Protein AF-A0A0G1MVN3-F1 (afdb_monomer_lite)

Structure (mmCIF, N/CA/C/O backbone):
data_AF-A0A0G1MVN3-F1
#
_entry.id   AF-A0A0G1MVN3-F1
#
loop_
_atom_site.group_PDB
_atom_site.id
_atom_site.type_symbol
_atom_site.label_atom_id
_atom_site.label_alt_id
_atom_site.label_comp_id
_atom_site.label_asym_id
_atom_site.label_entity_id
_atom_site.label_seq_id
_atom_site.pdbx_PDB_ins_code
_atom_site.Cartn_x
_atom_site.Cartn_y
_atom_site.Cartn_z
_atom_site.occupancy
_atom_site.B_iso_or_equiv
_atom_site.auth_seq_id
_atom_site.auth_comp_id
_atom_site.auth_asym_id
_atom_site.auth_atom_id
_atom_site.pdbx_PDB_model_num
ATOM 1 N N . MET A 1 1 ? 4.225 -13.649 -18.134 1.00 69.12 1 MET A N 1
ATOM 2 C CA . MET A 1 1 ? 5.380 -13.216 -17.308 1.00 69.12 1 MET A CA 1
ATOM 3 C C . MET A 1 1 ? 5.125 -11.776 -16.870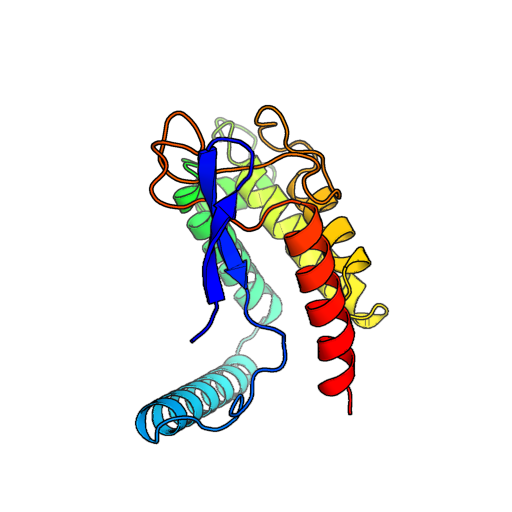 1.00 69.12 1 MET A C 1
ATOM 5 O O . MET A 1 1 ? 4.782 -10.978 -17.728 1.00 69.12 1 MET A O 1
ATOM 9 N N . ILE A 1 2 ? 5.224 -11.458 -15.573 1.00 84.50 2 ILE A N 1
ATOM 10 C CA . ILE A 1 2 ? 4.849 -10.140 -14.999 1.00 84.50 2 ILE A CA 1
ATOM 11 C C . ILE A 1 2 ? 5.914 -9.038 -15.181 1.00 84.50 2 ILE A C 1
ATOM 13 O O . ILE A 1 2 ? 5.661 -7.867 -14.923 1.00 84.50 2 ILE A O 1
ATOM 17 N N . GLY A 1 3 ? 7.109 -9.404 -15.645 1.00 91.25 3 GLY A N 1
ATOM 18 C CA . GLY A 1 3 ? 8.223 -8.493 -15.905 1.00 91.25 3 GLY A CA 1
ATOM 19 C C . GLY A 1 3 ? 9.540 -9.252 -16.061 1.00 91.25 3 GLY A C 1
ATOM 20 O O . GLY A 1 3 ? 9.545 -10.484 -16.089 1.00 91.25 3 GLY A O 1
ATOM 21 N N . LYS A 1 4 ? 10.661 -8.535 -16.176 1.00 94.81 4 LYS A N 1
ATOM 22 C CA . LYS A 1 4 ? 12.000 -9.118 -16.374 1.00 94.81 4 LYS A CA 1
ATOM 23 C C . LYS A 1 4 ? 13.094 -8.311 -15.675 1.00 94.81 4 LYS A C 1
ATOM 25 O O . LYS A 1 4 ? 12.995 -7.094 -15.568 1.00 94.81 4 LYS A O 1
ATOM 30 N N . LYS A 1 5 ? 14.174 -8.976 -15.251 1.00 95.62 5 LYS A N 1
ATOM 31 C CA . LYS A 1 5 ? 15.385 -8.300 -14.752 1.00 95.62 5 LYS A CA 1
ATOM 32 C C . LYS A 1 5 ? 16.201 -7.757 -15.935 1.00 95.62 5 LYS A C 1
ATOM 34 O O . LYS A 1 5 ? 16.543 -8.517 -16.838 1.00 95.62 5 LYS A O 1
ATOM 39 N N . VAL A 1 6 ? 16.520 -6.464 -15.926 1.00 96.56 6 VAL A N 1
ATOM 40 C CA . VAL A 1 6 ? 17.267 -5.756 -16.981 1.00 96.56 6 VAL A CA 1
ATOM 41 C C . VAL A 1 6 ? 18.519 -5.118 -16.386 1.00 96.56 6 VAL A C 1
ATOM 43 O O . VAL A 1 6 ? 18.450 -4.473 -15.338 1.00 96.56 6 VAL A O 1
ATOM 46 N N . GLN A 1 7 ? 19.656 -5.295 -17.060 1.00 96.94 7 GLN A N 1
ATOM 47 C CA . GLN A 1 7 ? 20.926 -4.671 -16.691 1.00 96.94 7 GLN A CA 1
ATOM 48 C C . GLN A 1 7 ? 20.825 -3.146 -16.806 1.00 96.94 7 GLN A C 1
ATOM 50 O O . GLN A 1 7 ? 20.410 -2.633 -17.842 1.00 96.94 7 GLN A O 1
ATOM 55 N N . GLN A 1 8 ? 21.205 -2.438 -15.747 1.00 95.25 8 GLN A N 1
ATOM 56 C CA . GLN A 1 8 ? 21.210 -0.981 -15.682 1.00 95.25 8 GLN A CA 1
ATOM 57 C C . GLN A 1 8 ? 22.619 -0.421 -15.957 1.00 95.25 8 GLN A C 1
ATOM 59 O O . GLN A 1 8 ? 23.608 -1.120 -15.698 1.00 95.25 8 GLN A O 1
ATOM 64 N N . PRO A 1 9 ? 22.741 0.832 -16.448 1.00 90.94 9 PRO A N 1
ATOM 65 C CA . PRO A 1 9 ? 24.035 1.451 -16.782 1.00 90.94 9 PRO A CA 1
ATOM 66 C C . PRO A 1 9 ? 25.026 1.533 -15.613 1.00 90.94 9 PRO A C 1
ATOM 68 O O . PRO A 1 9 ? 26.234 1.517 -15.805 1.00 90.94 9 PRO A O 1
ATOM 71 N N . ASN A 1 10 ? 24.509 1.593 -14.391 1.00 86.88 10 ASN A N 1
ATOM 72 C CA . ASN A 1 10 ? 25.250 1.667 -13.131 1.00 86.88 10 ASN A CA 1
ATOM 73 C C . ASN A 1 10 ? 25.621 0.286 -12.548 1.00 86.88 10 ASN A C 1
ATOM 75 O O . ASN A 1 10 ? 26.041 0.197 -11.398 1.00 86.88 10 ASN A O 1
ATOM 79 N N . GLY A 1 11 ? 25.481 -0.792 -13.326 1.00 91.12 11 GLY A N 1
ATOM 80 C CA . GLY A 1 11 ? 26.072 -2.098 -13.018 1.00 91.12 11 GLY A CA 1
ATOM 81 C C . GLY A 1 11 ? 25.164 -3.104 -12.304 1.00 91.12 11 GLY A C 1
ATOM 82 O O . GLY A 1 11 ? 25.496 -4.288 -12.294 1.00 91.12 11 GLY A O 1
ATOM 83 N N . PHE A 1 12 ? 23.989 -2.714 -11.805 1.00 94.62 12 PHE A N 1
ATOM 84 C CA . PHE A 1 12 ? 23.033 -3.652 -11.196 1.00 94.62 12 PHE A CA 1
ATOM 85 C C . PHE A 1 12 ? 21.904 -4.076 -12.147 1.00 94.62 12 PHE A C 1
ATOM 87 O O . PHE A 1 12 ? 21.690 -3.477 -13.199 1.00 94.62 12 PHE A O 1
ATOM 94 N N . LYS A 1 13 ? 21.144 -5.115 -11.777 1.00 96.44 13 LYS A N 1
ATOM 95 C CA . LYS A 1 13 ? 19.941 -5.545 -12.509 1.00 96.44 13 LYS A CA 1
ATOM 96 C C . LYS A 1 13 ? 18.688 -5.084 -11.777 1.00 96.44 13 LYS A C 1
ATOM 98 O O . LYS A 1 13 ? 18.475 -5.484 -10.641 1.00 96.44 13 LYS A O 1
ATOM 103 N N . ALA A 1 14 ? 17.840 -4.316 -12.452 1.00 97.38 14 ALA A N 1
ATOM 104 C CA . ALA A 1 14 ? 16.546 -3.877 -11.932 1.00 97.38 14 ALA A CA 1
ATOM 105 C C . ALA A 1 14 ? 15.396 -4.652 -12.577 1.00 97.38 14 ALA A C 1
ATOM 107 O O . ALA A 1 14 ? 15.484 -5.059 -13.737 1.00 97.38 14 ALA A O 1
ATOM 108 N N . PHE A 1 15 ? 14.312 -4.862 -11.839 1.00 96.88 15 PHE A N 1
ATOM 109 C CA . PHE A 1 15 ? 13.108 -5.490 -12.364 1.00 96.88 15 PHE A CA 1
ATOM 110 C C . PHE A 1 15 ? 12.263 -4.474 -13.134 1.00 96.88 15 PHE A C 1
ATOM 112 O O . PHE A 1 15 ? 11.861 -3.460 -12.582 1.00 96.88 15 PHE A O 1
ATOM 119 N N . ILE A 1 16 ? 11.968 -4.752 -14.401 1.00 95.88 16 ILE A N 1
ATOM 120 C CA . ILE A 1 16 ? 11.094 -3.939 -15.249 1.00 95.88 16 ILE A CA 1
ATOM 121 C C . ILE A 1 16 ? 9.778 -4.685 -15.439 1.00 95.88 16 ILE A C 1
ATOM 123 O O . ILE A 1 16 ? 9.780 -5.836 -15.886 1.00 95.88 16 ILE A O 1
ATOM 127 N N . LEU A 1 17 ? 8.671 -4.027 -15.100 1.00 93.00 17 LEU A N 1
ATOM 128 C CA . LEU A 1 17 ? 7.320 -4.559 -15.270 1.00 93.00 17 LEU A CA 1
ATOM 129 C C . LEU A 1 17 ? 7.011 -4.779 -16.757 1.00 93.00 17 LEU A C 1
ATOM 131 O O . LEU A 1 17 ? 7.485 -4.042 -17.623 1.00 93.00 17 LEU A O 1
ATOM 135 N N . ALA A 1 18 ? 6.239 -5.822 -17.057 1.00 90.44 18 ALA A N 1
ATOM 136 C CA . ALA A 1 18 ? 5.637 -5.958 -18.378 1.00 90.44 18 ALA A CA 1
ATOM 137 C C . ALA A 1 18 ? 4.540 -4.887 -18.557 1.00 90.44 18 ALA A C 1
ATOM 139 O O . ALA A 1 18 ? 3.927 -4.514 -17.556 1.00 90.44 18 ALA A O 1
ATOM 140 N N . PRO A 1 19 ? 4.261 -4.432 -19.794 1.00 85.44 19 PRO A N 1
ATOM 141 C CA . PRO A 1 19 ? 3.188 -3.472 -20.041 1.00 85.44 19 PRO A CA 1
ATOM 142 C C . PRO A 1 19 ? 1.836 -3.961 -19.509 1.00 85.44 19 PRO A C 1
ATOM 144 O O . PRO A 1 19 ? 1.506 -5.145 -19.658 1.00 85.44 19 PRO A O 1
ATOM 147 N N . PHE A 1 20 ? 1.054 -3.052 -18.927 1.00 84.12 20 PHE A N 1
ATOM 148 C CA . PHE A 1 20 ? -0.296 -3.312 -18.432 1.00 84.12 20 PHE A CA 1
ATOM 149 C C . PHE A 1 20 ? -1.371 -2.630 -19.308 1.00 84.12 20 PHE A C 1
ATOM 151 O O . PHE A 1 20 ? -1.209 -1.461 -19.663 1.00 84.12 20 PHE A O 1
ATOM 158 N N . PRO A 1 21 ? -2.494 -3.305 -19.633 1.00 81.88 21 PRO A N 1
ATOM 159 C CA . PRO A 1 21 ? -2.815 -4.696 -19.312 1.00 81.88 21 PRO A CA 1
ATOM 160 C C . PRO A 1 21 ? -2.008 -5.679 -20.169 1.00 81.88 21 PRO A C 1
ATOM 162 O O . PRO A 1 21 ? -1.757 -5.454 -21.355 1.00 81.88 21 PRO A O 1
ATOM 165 N N . ASN A 1 22 ? -1.599 -6.796 -19.571 1.00 79.75 22 ASN A N 1
ATOM 166 C CA . ASN A 1 22 ? -0.898 -7.841 -20.306 1.00 79.75 22 ASN A CA 1
ATOM 167 C C . ASN A 1 22 ? -1.872 -8.625 -21.208 1.00 79.75 22 ASN A C 1
ATOM 169 O O . ASN A 1 22 ? -3.075 -8.716 -20.955 1.00 79.75 22 ASN A O 1
ATOM 173 N N . LYS A 1 23 ? -1.351 -9.222 -22.287 1.00 79.12 23 LYS A N 1
ATOM 174 C CA . LYS A 1 23 ? -2.136 -10.174 -23.085 1.00 79.12 23 LYS A CA 1
ATOM 175 C C . LYS A 1 23 ? -2.497 -11.376 -22.206 1.00 79.12 23 LYS A C 1
ATOM 177 O O . LYS A 1 23 ? -1.608 -11.930 -21.561 1.00 79.12 23 LYS A O 1
ATOM 182 N N . GLY A 1 24 ? -3.773 -11.753 -22.209 1.00 79.56 24 GLY A N 1
ATOM 183 C CA . GLY A 1 24 ? -4.302 -12.839 -21.382 1.00 79.56 24 GLY A CA 1
ATOM 184 C C . GLY A 1 24 ? -4.537 -12.464 -19.919 1.00 79.56 24 GLY A C 1
ATOM 185 O O . GLY A 1 24 ? -4.551 -13.346 -19.067 1.00 79.56 24 GLY A O 1
ATOM 186 N N . LEU A 1 25 ? -4.723 -11.172 -19.608 1.00 77.88 25 LEU A N 1
ATOM 187 C CA . LEU A 1 25 ? -5.037 -10.709 -18.248 1.00 77.88 25 LEU A CA 1
ATOM 188 C C . LEU A 1 25 ? -6.205 -11.478 -17.612 1.00 77.88 25 LEU A C 1
ATOM 190 O O . LEU A 1 25 ? -6.171 -11.737 -16.415 1.00 77.88 25 LEU A O 1
ATOM 194 N N . PHE A 1 26 ? -7.195 -11.862 -18.421 1.00 80.25 26 PHE A N 1
ATOM 195 C CA . PHE A 1 26 ? -8.407 -12.563 -17.991 1.00 80.25 26 PHE A CA 1
ATOM 196 C C . PHE A 1 26 ? -8.351 -14.085 -18.202 1.00 80.25 26 PHE A C 1
ATOM 198 O O . PHE A 1 26 ? -9.315 -14.786 -17.896 1.00 80.25 26 PHE A O 1
ATOM 205 N N . ASP A 1 27 ? -7.226 -14.615 -18.693 1.00 87.94 27 ASP A N 1
ATOM 206 C CA . ASP A 1 27 ? -7.044 -16.048 -18.939 1.00 87.94 27 ASP A CA 1
ATOM 207 C C . ASP A 1 27 ? -6.643 -16.744 -17.631 1.00 87.94 27 ASP A C 1
ATOM 209 O O . ASP A 1 27 ? -5.487 -17.115 -17.402 1.00 87.94 27 ASP A O 1
ATOM 213 N N . HIS A 1 28 ? -7.607 -16.875 -16.720 1.00 89.00 28 HIS A N 1
ATOM 214 C CA . HIS A 1 28 ? -7.379 -17.470 -15.409 1.00 89.00 28 HIS A CA 1
ATOM 215 C C . HIS A 1 28 ? -7.561 -18.996 -15.426 1.00 89.00 28 HIS A C 1
ATOM 217 O O . HIS A 1 28 ? -8.559 -19.499 -15.949 1.00 89.00 28 HIS A O 1
ATOM 223 N N . PRO A 1 29 ? -6.643 -19.759 -14.804 1.00 93.38 29 PRO A N 1
ATOM 224 C CA . PRO A 1 29 ? -6.818 -21.190 -14.599 1.00 93.38 29 PRO A CA 1
ATOM 225 C C . PRO A 1 29 ? -8.118 -21.526 -13.837 1.00 93.38 29 PRO A C 1
ATOM 227 O O . PRO A 1 29 ? -8.519 -20.768 -12.946 1.00 93.38 29 PRO A O 1
ATOM 230 N N . PRO A 1 30 ? -8.763 -22.679 -14.106 1.00 95.12 30 PRO A N 1
ATOM 231 C CA . PRO A 1 30 ? -10.017 -23.056 -13.447 1.00 95.12 30 PRO A CA 1
ATOM 232 C C . PRO A 1 30 ? -9.956 -23.096 -11.911 1.00 95.12 30 PRO A C 1
ATOM 234 O O . PRO A 1 30 ? -10.956 -22.831 -11.244 1.00 95.12 30 PRO A O 1
ATOM 237 N N . ASP A 1 31 ? -8.801 -23.411 -11.320 1.00 96.31 31 ASP A N 1
ATOM 238 C CA . ASP A 1 31 ? -8.618 -23.419 -9.866 1.00 96.31 31 ASP A CA 1
ATOM 239 C C . ASP A 1 31 ? -8.607 -22.006 -9.261 1.00 96.31 31 ASP A C 1
ATOM 241 O O . ASP A 1 31 ? -9.099 -21.823 -8.145 1.00 96.31 31 ASP A O 1
ATOM 245 N N . ILE A 1 32 ? -8.116 -21.005 -10.000 1.00 95.31 32 ILE A N 1
ATOM 246 C CA . ILE A 1 32 ? -8.202 -19.592 -9.612 1.00 95.31 32 ILE A CA 1
ATOM 247 C C . ILE A 1 32 ? -9.655 -19.126 -9.657 1.00 95.31 32 ILE A C 1
ATOM 249 O O . ILE A 1 32 ? -10.135 -18.571 -8.673 1.00 95.31 32 ILE A O 1
ATOM 253 N N . ILE A 1 33 ? -10.387 -19.444 -10.730 1.00 95.44 33 ILE A N 1
ATOM 254 C CA . ILE A 1 33 ? -11.819 -19.115 -10.856 1.00 95.44 33 ILE A CA 1
ATOM 255 C C . ILE A 1 33 ? -12.627 -19.755 -9.716 1.00 95.44 33 ILE A C 1
ATOM 257 O O . ILE A 1 33 ? -13.512 -19.132 -9.127 1.00 95.44 33 ILE A O 1
ATOM 261 N N . LYS A 1 34 ? -12.297 -20.997 -9.344 1.00 97.25 34 LYS A N 1
ATOM 262 C CA . LYS A 1 34 ? -12.935 -21.685 -8.215 1.00 97.25 34 LYS A CA 1
ATOM 263 C C . LYS A 1 34 ? -12.662 -20.986 -6.878 1.00 97.25 34 LYS A C 1
ATOM 265 O O . LYS A 1 34 ? -13.579 -20.874 -6.063 1.00 97.25 34 LYS A O 1
ATOM 270 N N . LYS A 1 35 ? -11.427 -20.526 -6.642 1.00 97.44 35 LYS A N 1
ATOM 271 C CA . LYS A 1 35 ? -11.064 -19.760 -5.436 1.00 97.44 35 LYS A CA 1
ATOM 272 C C . LYS A 1 35 ? -11.769 -18.408 -5.394 1.00 97.44 35 LYS A C 1
ATOM 274 O O . LYS A 1 35 ? -12.276 -18.051 -4.336 1.00 97.44 35 LYS A O 1
ATOM 279 N N . ASP A 1 36 ? -11.848 -17.714 -6.526 1.00 96.06 36 ASP A N 1
ATOM 280 C CA . ASP A 1 36 ? -12.581 -16.453 -6.656 1.00 96.06 36 ASP A CA 1
ATOM 281 C C . ASP A 1 36 ? -14.063 -16.645 -6.309 1.00 96.06 36 ASP A C 1
ATOM 283 O O . ASP A 1 36 ? -14.560 -16.051 -5.358 1.00 96.06 36 ASP A O 1
ATOM 287 N N . THR A 1 37 ? -14.721 -17.627 -6.933 1.00 97.19 37 THR A N 1
ATOM 288 C CA . THR A 1 37 ? -16.122 -17.977 -6.633 1.00 97.19 37 THR A CA 1
ATOM 289 C C . THR A 1 37 ? -16.331 -18.292 -5.145 1.00 97.19 37 THR A C 1
ATOM 291 O O . THR A 1 37 ? -17.328 -17.893 -4.534 1.00 97.19 37 THR A O 1
ATOM 294 N N . GLN A 1 38 ? -15.392 -19.019 -4.528 1.00 98.00 38 GLN A N 1
ATOM 295 C CA . GLN A 1 38 ? -15.442 -19.312 -3.099 1.00 98.00 38 GLN A CA 1
ATOM 296 C C . GLN A 1 38 ? -15.296 -18.041 -2.251 1.00 98.00 38 GLN A C 1
ATOM 298 O O . GLN A 1 38 ? -16.039 -17.894 -1.277 1.00 98.00 38 GLN A O 1
ATOM 303 N N . ALA A 1 39 ? -14.376 -17.144 -2.608 1.00 97.88 39 ALA A N 1
ATOM 304 C CA . ALA A 1 39 ? -14.169 -15.872 -1.929 1.00 97.88 39 ALA A CA 1
ATOM 305 C C . ALA A 1 39 ? -15.407 -14.971 -2.043 1.00 97.88 39 ALA A C 1
ATOM 307 O O . ALA A 1 39 ? -15.905 -14.517 -1.014 1.00 97.88 39 ALA A O 1
ATOM 308 N N . SER A 1 40 ? -15.985 -14.808 -3.239 1.00 97.44 40 SER A N 1
ATOM 309 C CA . SER A 1 40 ? -17.208 -14.020 -3.450 1.00 97.44 40 SER A CA 1
ATOM 310 C C . SER A 1 40 ? -18.383 -14.566 -2.638 1.00 97.44 40 SER A C 1
ATOM 312 O O . SER A 1 40 ? -19.114 -13.804 -2.008 1.00 97.44 40 SER A O 1
ATOM 314 N N . ARG A 1 41 ? -18.544 -15.897 -2.575 1.00 98.06 41 ARG A N 1
ATOM 315 C CA . ARG A 1 41 ? -19.588 -16.530 -1.751 1.00 98.06 41 ARG A CA 1
ATOM 316 C C . ARG A 1 41 ? -19.392 -16.253 -0.260 1.00 98.06 41 ARG A C 1
ATOM 318 O O . ARG A 1 41 ? -20.368 -16.020 0.450 1.00 98.06 41 ARG A O 1
ATOM 325 N N . LEU A 1 42 ? -18.155 -16.322 0.234 1.00 97.69 42 LEU A N 1
ATOM 326 C CA . LEU A 1 42 ? -17.849 -16.031 1.637 1.00 97.69 42 LEU A CA 1
ATOM 327 C C . LEU A 1 42 ? -18.050 -14.548 1.960 1.00 97.69 42 LEU A C 1
ATOM 329 O O . LEU A 1 42 ? -18.572 -14.245 3.030 1.00 97.69 42 LEU A O 1
ATOM 333 N N . LEU A 1 43 ? -17.718 -13.655 1.027 1.00 95.38 43 LEU A N 1
ATOM 334 C CA . LEU A 1 43 ? -17.971 -12.224 1.160 1.00 95.38 43 LEU A CA 1
ATOM 335 C C . LEU A 1 43 ? -19.474 -11.924 1.208 1.00 95.38 43 LEU A C 1
ATOM 337 O O . LEU A 1 43 ? -19.918 -11.229 2.112 1.00 95.38 43 LEU A O 1
ATOM 341 N N . GLY A 1 44 ? -20.275 -12.524 0.322 1.00 96.06 44 GLY A N 1
ATOM 342 C CA . GLY A 1 44 ? -21.736 -12.388 0.364 1.00 96.06 44 GLY A CA 1
ATOM 343 C C . GLY A 1 44 ? -22.358 -12.970 1.641 1.00 96.06 44 GLY A C 1
ATOM 344 O O . GLY A 1 44 ? -23.305 -12.412 2.188 1.00 96.06 44 GLY A O 1
ATOM 345 N N . LYS A 1 45 ? -21.799 -14.067 2.174 1.00 95.50 45 LYS A N 1
ATOM 346 C CA . LYS A 1 45 ? -22.213 -14.606 3.479 1.00 95.50 45 LYS A CA 1
ATOM 347 C C . LYS A 1 45 ? -21.880 -13.641 4.621 1.00 95.50 45 LYS A C 1
ATOM 349 O O . LYS A 1 45 ? -22.693 -13.503 5.531 1.00 95.50 45 LYS A O 1
ATOM 354 N N . LEU A 1 46 ? -20.700 -13.020 4.595 1.00 91.50 46 LEU A N 1
ATOM 355 C CA . LEU A 1 46 ? -20.309 -12.013 5.580 1.00 91.50 46 LEU A CA 1
ATOM 356 C C . LEU A 1 46 ? -21.264 -10.818 5.529 1.00 91.50 46 LEU A C 1
ATOM 358 O O . LEU A 1 46 ? -21.837 -10.484 6.560 1.00 91.50 46 LEU A O 1
ATOM 362 N N . ASP A 1 47 ? -21.495 -10.257 4.339 1.00 90.44 47 ASP A N 1
ATOM 363 C CA . ASP A 1 47 ? -22.437 -9.155 4.120 1.00 90.44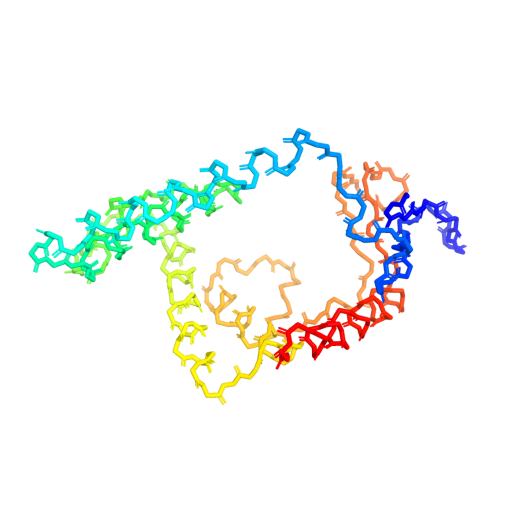 47 ASP A CA 1
ATOM 364 C C . ASP A 1 47 ? -23.825 -9.483 4.698 1.00 90.44 47 ASP A C 1
ATOM 366 O O . ASP A 1 47 ? -24.323 -8.774 5.571 1.00 90.44 47 ASP A O 1
ATOM 370 N N . GLY A 1 48 ? -24.385 -10.648 4.354 1.00 92.31 48 GLY A N 1
ATOM 371 C CA . GLY A 1 48 ? -25.681 -11.084 4.881 1.00 92.31 48 GLY A CA 1
ATOM 372 C C . GLY A 1 48 ? -25.724 -11.259 6.406 1.00 92.31 48 GLY A C 1
ATOM 373 O O . GLY A 1 48 ? -26.700 -10.865 7.036 1.00 92.31 48 GLY A O 1
ATOM 374 N N . ILE A 1 49 ? -24.678 -11.818 7.030 1.00 90.19 49 ILE A N 1
ATOM 375 C CA . ILE A 1 49 ? -24.629 -11.981 8.498 1.00 90.19 49 ILE A CA 1
ATOM 376 C C . ILE A 1 49 ? -24.478 -10.628 9.197 1.00 90.19 49 ILE A C 1
ATOM 378 O O . ILE A 1 49 ? -25.064 -10.427 10.261 1.00 90.19 49 ILE A O 1
ATOM 382 N N . THR A 1 50 ? -23.723 -9.692 8.615 1.00 89.00 50 THR A N 1
ATOM 383 C CA . THR A 1 50 ? -23.506 -8.374 9.229 1.00 89.00 50 THR A CA 1
ATOM 384 C C . THR A 1 50 ? -24.798 -7.567 9.356 1.00 89.00 50 THR A C 1
ATOM 386 O O . THR A 1 50 ? -24.917 -6.789 10.294 1.00 89.00 50 THR A O 1
ATOM 389 N N . GLN A 1 51 ? -25.821 -7.837 8.535 1.00 88.50 51 GLN A N 1
ATOM 390 C CA . GLN A 1 51 ? -27.154 -7.226 8.668 1.00 88.50 51 GLN A CA 1
ATOM 391 C C . GLN A 1 51 ? -27.862 -7.556 9.995 1.00 88.50 51 GLN A C 1
ATOM 393 O O . GLN A 1 51 ? -28.798 -6.860 10.377 1.00 88.50 51 GLN A O 1
ATOM 398 N N . LEU A 1 52 ? -27.432 -8.609 10.701 1.00 90.56 52 LEU A N 1
ATOM 399 C CA . LEU A 1 52 ? -27.979 -9.007 12.004 1.00 90.56 52 LEU A CA 1
ATOM 400 C C . LEU A 1 52 ? -27.240 -8.363 13.186 1.00 90.56 52 LEU A C 1
ATOM 402 O O . LEU A 1 52 ? -27.634 -8.569 14.336 1.00 90.56 52 LEU A O 1
ATOM 406 N N . LEU A 1 53 ? -26.144 -7.639 12.937 1.00 90.38 53 LEU A N 1
ATOM 407 C CA . LEU A 1 53 ? -25.362 -7.020 14.000 1.00 90.38 53 LEU A CA 1
ATOM 408 C C . LEU A 1 53 ? -26.069 -5.766 14.535 1.00 90.38 53 LEU A C 1
ATOM 410 O O . LEU A 1 53 ? -26.549 -4.957 13.741 1.00 90.38 53 LEU A O 1
ATOM 414 N N . PRO A 1 54 ? -26.072 -5.546 15.863 1.00 90.00 54 PRO A N 1
ATOM 415 C CA . PRO A 1 54 ? -26.631 -4.329 16.454 1.00 90.00 54 PRO A CA 1
ATOM 416 C C . PRO A 1 54 ? -25.917 -3.052 15.997 1.00 90.00 54 PRO A C 1
ATOM 418 O O . PRO A 1 54 ? -26.557 -2.022 15.811 1.00 90.00 54 PRO A O 1
ATOM 421 N N . ASP A 1 55 ? -24.594 -3.129 15.816 1.00 91.06 55 ASP A N 1
ATOM 422 C CA . ASP A 1 55 ? -23.764 -2.032 15.323 1.00 91.06 55 ASP A CA 1
ATOM 423 C C . ASP A 1 55 ? -22.676 -2.566 14.378 1.00 91.06 55 ASP A C 1
ATOM 425 O O . ASP A 1 55 ? -21.626 -3.067 14.792 1.00 91.06 55 ASP A O 1
ATOM 429 N N . VAL A 1 56 ? -22.948 -2.467 13.077 1.00 88.69 56 VAL A N 1
ATOM 430 C CA . VAL A 1 56 ? -22.012 -2.859 12.014 1.00 88.69 56 VAL A CA 1
ATOM 431 C C . VAL A 1 56 ? -20.782 -1.951 11.985 1.00 88.69 56 VAL A C 1
ATOM 433 O O . VAL A 1 56 ? -19.684 -2.424 11.698 1.00 88.69 56 VAL A O 1
ATOM 436 N N . ASN A 1 57 ? -20.934 -0.663 12.301 1.00 87.62 57 ASN A N 1
ATOM 437 C CA . ASN A 1 57 ? -19.828 0.290 12.228 1.00 87.62 57 ASN A CA 1
ATOM 438 C C . ASN A 1 57 ? -18.790 -0.003 13.310 1.00 87.62 57 ASN A C 1
ATOM 440 O O . ASN A 1 57 ? -17.597 -0.027 13.010 1.00 87.62 57 ASN A O 1
ATOM 444 N N . PHE A 1 58 ? -19.240 -0.289 14.535 1.00 89.00 58 PHE A N 1
ATOM 445 C CA . PHE A 1 58 ? -18.354 -0.714 15.618 1.00 89.00 58 PHE A CA 1
ATOM 446 C C . PHE A 1 58 ? -17.662 -2.044 15.299 1.00 89.00 58 PHE A C 1
ATOM 448 O O . PHE A 1 58 ? -16.467 -2.208 15.532 1.00 89.00 58 PHE A O 1
ATOM 455 N N . PHE A 1 59 ? -18.383 -3.002 14.710 1.00 88.94 59 PHE A N 1
ATOM 456 C CA . PHE A 1 59 ? -17.766 -4.257 14.285 1.00 88.94 59 PHE A CA 1
ATOM 457 C C . PHE A 1 59 ? -16.652 -4.012 13.256 1.00 88.94 59 PHE A C 1
ATOM 459 O O . PHE A 1 59 ? -15.538 -4.498 13.433 1.00 88.94 59 PHE A O 1
ATOM 466 N N . ILE A 1 60 ? -16.914 -3.215 12.216 1.00 88.94 60 ILE A N 1
ATOM 467 C CA . ILE A 1 60 ? -15.924 -2.900 11.177 1.00 88.94 60 ILE A CA 1
ATOM 468 C C . ILE A 1 60 ? -14.725 -2.140 11.757 1.00 88.94 60 ILE A C 1
ATOM 470 O O . ILE A 1 60 ? -13.588 -2.477 11.422 1.00 88.94 60 ILE A O 1
ATOM 474 N N . SER A 1 61 ? -14.938 -1.158 12.640 1.00 90.56 61 SER A N 1
ATOM 475 C CA . SER A 1 61 ? -13.839 -0.375 13.223 1.00 90.56 61 SER A CA 1
ATOM 476 C C . SER A 1 61 ? -12.866 -1.247 14.022 1.00 90.56 61 SER A C 1
ATOM 478 O O . SER A 1 61 ? -11.653 -1.051 13.938 1.00 90.56 61 SER A O 1
ATOM 480 N N . MET A 1 62 ? -13.364 -2.278 14.710 1.00 92.75 62 MET A N 1
ATOM 481 C CA . MET A 1 62 ? -12.520 -3.246 15.416 1.00 92.75 62 MET A CA 1
ATOM 482 C C . MET A 1 62 ? -11.662 -4.084 14.460 1.00 92.75 62 MET A C 1
ATOM 484 O O . MET A 1 62 ? -10.496 -4.349 14.753 1.00 92.75 62 MET A O 1
ATOM 488 N N . TYR A 1 63 ? -12.186 -4.469 13.293 1.00 92.31 63 TYR A N 1
ATOM 489 C CA . TYR A 1 63 ? -11.381 -5.155 12.274 1.00 92.31 63 TYR A CA 1
ATOM 490 C C . TYR A 1 63 ? -10.353 -4.232 11.630 1.00 92.31 63 TYR A C 1
ATOM 492 O O . TYR A 1 63 ? -9.226 -4.664 11.411 1.00 92.31 63 TYR A O 1
ATOM 500 N N . VAL A 1 64 ? -10.707 -2.969 11.387 1.00 94.12 64 VAL A N 1
ATOM 501 C CA . VAL A 1 64 ? -9.766 -1.950 10.904 1.00 94.12 64 VAL A CA 1
ATOM 502 C C . VAL A 1 64 ? -8.618 -1.763 11.895 1.00 94.12 64 VAL A C 1
ATOM 504 O O . VAL A 1 64 ? -7.460 -1.780 11.494 1.00 94.12 64 VAL A O 1
ATOM 507 N N . CYS A 1 65 ? -8.912 -1.650 13.191 1.00 95.31 65 CYS A N 1
ATOM 508 C CA . CYS A 1 65 ? -7.882 -1.509 14.218 1.00 95.31 65 CYS A CA 1
ATOM 509 C C . CYS A 1 65 ? -6.994 -2.763 14.315 1.00 95.31 65 CYS A C 1
ATOM 511 O O . CYS A 1 65 ? -5.770 -2.663 14.400 1.00 95.31 65 CYS A O 1
ATOM 513 N N . LYS A 1 66 ? -7.589 -3.957 14.208 1.00 95.88 66 LYS A N 1
ATOM 514 C CA . LYS A 1 66 ? -6.840 -5.219 14.153 1.00 95.88 66 LYS A CA 1
ATOM 515 C C . LYS A 1 66 ? -5.916 -5.300 12.932 1.00 95.88 66 LYS A C 1
ATOM 517 O O . LYS A 1 66 ? -4.776 -5.738 13.070 1.00 95.88 66 LYS A O 1
ATOM 522 N N . ASP A 1 67 ? -6.408 -4.916 11.758 1.00 96.56 67 ASP A N 1
ATOM 523 C CA . ASP A 1 67 ? -5.653 -4.940 10.501 1.00 96.56 67 ASP A CA 1
ATOM 524 C C . ASP A 1 67 ? -4.513 -3.916 10.503 1.00 96.56 67 ASP A C 1
ATOM 526 O O . ASP A 1 67 ? -3.382 -4.248 10.146 1.00 96.56 67 ASP A O 1
ATOM 530 N N . ALA A 1 68 ? -4.779 -2.710 11.012 1.00 95.62 68 ALA A N 1
ATOM 531 C CA . ALA A 1 68 ? -3.775 -1.675 11.221 1.00 95.62 68 ALA A CA 1
ATOM 532 C C . ALA A 1 68 ? -2.666 -2.153 12.170 1.00 95.62 68 ALA A C 1
ATOM 534 O O . ALA A 1 68 ? -1.488 -2.040 11.844 1.00 95.62 68 ALA A O 1
ATOM 535 N N . ALA A 1 69 ? -3.027 -2.759 13.308 1.00 96.12 69 ALA A N 1
ATOM 536 C CA . ALA A 1 69 ? -2.055 -3.304 14.252 1.00 96.12 69 ALA A CA 1
ATOM 537 C C . ALA A 1 69 ? -1.190 -4.406 13.619 1.00 96.12 69 ALA A C 1
ATOM 539 O O . ALA A 1 69 ? 0.035 -4.365 13.722 1.00 96.12 69 ALA A O 1
ATOM 540 N N . ALA A 1 70 ? -1.809 -5.364 12.923 1.00 96.25 70 ALA A N 1
ATOM 541 C CA . ALA A 1 70 ? -1.088 -6.448 12.260 1.00 96.25 70 ALA A CA 1
ATOM 542 C C . ALA A 1 70 ? -0.167 -5.936 11.138 1.00 96.25 70 ALA A C 1
ATOM 544 O O . ALA A 1 70 ? 0.976 -6.380 11.029 1.00 96.25 70 ALA A O 1
ATOM 545 N N . SER A 1 71 ? -0.639 -4.978 10.336 1.00 94.62 71 SER A N 1
ATOM 546 C CA . SER A 1 71 ? 0.145 -4.351 9.267 1.00 94.62 71 SER A CA 1
ATOM 547 C C . SER A 1 71 ? 1.356 -3.612 9.831 1.00 94.62 71 SER A C 1
ATOM 549 O O . SER A 1 71 ? 2.481 -3.844 9.396 1.00 94.62 71 SER A O 1
ATOM 551 N N . SER A 1 72 ? 1.161 -2.784 10.857 1.00 92.81 72 SER A N 1
ATOM 552 C CA . SER A 1 72 ? 2.251 -2.036 11.487 1.00 92.81 72 SER A CA 1
ATOM 553 C C . SER A 1 72 ? 3.268 -2.956 12.177 1.00 92.81 72 SER A C 1
ATOM 555 O O . SER A 1 72 ? 4.459 -2.639 12.208 1.00 92.81 72 SER A O 1
ATOM 557 N N . GLN A 1 73 ? 2.844 -4.115 12.696 1.00 94.12 73 GLN A N 1
ATOM 558 C CA . GLN A 1 73 ? 3.738 -5.119 13.289 1.00 94.12 73 GLN A CA 1
ATOM 559 C C . GLN A 1 73 ? 4.666 -5.783 12.266 1.00 94.12 73 GLN A C 1
ATOM 561 O O . GLN A 1 73 ? 5.814 -6.079 12.599 1.00 94.12 73 GLN A O 1
ATOM 566 N N . ILE A 1 74 ? 4.215 -5.970 11.019 1.00 91.69 74 ILE A N 1
ATOM 567 C CA . ILE A 1 74 ? 5.079 -6.444 9.921 1.00 91.69 74 ILE A CA 1
ATOM 568 C C . ILE A 1 74 ? 6.227 -5.454 9.679 1.00 91.69 74 ILE A C 1
ATOM 570 O O . ILE A 1 74 ? 7.363 -5.871 9.460 1.00 91.69 74 ILE A O 1
ATOM 574 N N . GLU A 1 75 ? 5.951 -4.156 9.813 1.00 87.62 75 GLU A N 1
ATOM 575 C CA . GLU A 1 75 ? 6.932 -3.070 9.682 1.00 87.62 75 GLU A CA 1
ATOM 576 C C . GLU A 1 75 ? 7.787 -2.858 10.953 1.00 87.62 75 GLU A C 1
ATOM 578 O O . GLU A 1 75 ? 8.638 -1.969 11.004 1.00 87.62 75 GLU A O 1
ATOM 583 N N . GLY A 1 76 ? 7.596 -3.680 11.993 1.00 89.94 76 GLY A N 1
ATOM 584 C CA . GLY A 1 76 ? 8.389 -3.654 13.228 1.00 89.94 76 GLY A CA 1
ATOM 585 C C . GLY A 1 76 ? 7.802 -2.822 14.373 1.00 89.94 76 GLY A C 1
ATOM 586 O O . GLY A 1 76 ? 8.498 -2.562 15.359 1.00 89.94 76 GLY A O 1
ATOM 587 N N . THR A 1 77 ? 6.536 -2.408 14.276 1.00 91.44 77 THR A N 1
ATOM 588 C CA . THR A 1 77 ? 5.789 -1.798 15.391 1.00 91.44 77 THR A CA 1
ATOM 589 C C . THR A 1 77 ? 5.549 -2.815 16.499 1.00 91.44 77 THR A C 1
ATOM 591 O O . THR A 1 77 ? 5.194 -3.960 16.233 1.00 91.44 77 THR A O 1
ATOM 594 N N . LYS A 1 78 ? 5.756 -2.408 17.753 1.00 93.88 78 LYS A N 1
ATOM 595 C CA . LYS A 1 78 ? 5.545 -3.254 18.936 1.00 93.88 78 LYS A CA 1
ATOM 596 C C . LYS A 1 78 ? 4.191 -3.032 19.592 1.00 93.88 78 LYS A C 1
ATOM 598 O O . LYS A 1 78 ? 3.712 -3.947 20.259 1.00 93.88 78 LYS A O 1
ATOM 603 N N . ALA A 1 79 ? 3.599 -1.853 19.406 1.00 93.81 79 ALA A N 1
ATOM 604 C CA . ALA A 1 79 ? 2.244 -1.572 19.848 1.00 93.81 79 ALA A CA 1
ATOM 605 C C . ALA A 1 79 ? 1.242 -2.631 19.357 1.00 93.81 79 ALA A C 1
ATOM 607 O O . ALA A 1 79 ? 1.394 -3.275 18.311 1.00 93.81 79 ALA A O 1
ATOM 608 N N . THR A 1 80 ? 0.202 -2.814 20.155 1.00 95.06 80 THR A N 1
ATOM 609 C CA . THR A 1 80 ? -0.880 -3.763 19.942 1.00 95.06 80 THR A CA 1
ATOM 610 C C . THR A 1 80 ? -2.178 -3.035 19.612 1.00 95.06 80 THR A C 1
ATOM 612 O O . THR A 1 80 ? -2.317 -1.825 19.776 1.00 95.06 80 THR A O 1
ATOM 615 N N . MET A 1 81 ? -3.179 -3.804 19.188 1.00 94.69 81 MET A N 1
ATOM 616 C CA . MET A 1 81 ? -4.542 -3.300 19.034 1.00 94.69 81 MET A CA 1
ATOM 617 C C . MET A 1 81 ? -5.100 -2.729 20.350 1.00 94.69 81 MET A C 1
ATOM 619 O O . MET A 1 81 ? -5.855 -1.766 20.311 1.00 94.69 81 MET A O 1
ATOM 623 N N . ILE A 1 82 ? -4.736 -3.304 21.506 1.00 93.69 82 ILE A N 1
ATOM 624 C CA . ILE A 1 82 ? -5.205 -2.821 22.815 1.00 93.69 82 ILE A CA 1
ATOM 625 C C . ILE A 1 82 ? -4.629 -1.433 23.089 1.00 93.69 82 ILE A C 1
ATOM 627 O O . ILE A 1 82 ? -5.393 -0.532 23.414 1.00 93.69 82 ILE A O 1
ATOM 631 N N . ASP A 1 83 ? -3.329 -1.239 22.849 1.00 94.19 83 ASP A N 1
ATOM 632 C CA . ASP A 1 83 ? -2.679 0.069 23.011 1.00 94.19 83 ASP A CA 1
ATOM 633 C C . ASP A 1 83 ? -3.358 1.139 22.140 1.00 94.19 83 ASP A C 1
ATOM 635 O O . ASP A 1 83 ? -3.606 2.256 22.587 1.00 94.19 83 ASP A O 1
ATOM 639 N N . ALA A 1 84 ? -3.717 0.794 20.898 1.00 92.56 84 ALA A N 1
ATOM 640 C CA . ALA A 1 84 ? -4.414 1.710 19.997 1.00 92.56 84 ALA A CA 1
ATOM 641 C C . ALA A 1 84 ? -5.836 2.055 20.479 1.00 92.56 84 ALA A C 1
ATOM 643 O O . ALA A 1 84 ? -6.268 3.199 20.347 1.00 92.56 84 ALA A O 1
ATOM 644 N N . LEU A 1 85 ? -6.560 1.092 21.059 1.00 92.06 85 LEU A N 1
ATOM 645 C CA . LEU A 1 85 ? -7.881 1.335 21.648 1.00 92.06 85 LEU A CA 1
ATOM 646 C C . LEU A 1 85 ? -7.789 2.206 22.907 1.00 92.06 85 LEU A C 1
ATOM 648 O O . LEU A 1 85 ? -8.603 3.109 23.072 1.00 92.06 85 LEU A O 1
ATOM 652 N N . GLU A 1 86 ? -6.801 1.964 23.773 1.00 91.81 86 GLU A N 1
ATOM 653 C CA . GLU A 1 86 ? -6.537 2.781 24.967 1.00 91.81 86 GLU A CA 1
ATOM 654 C C . GLU A 1 86 ? -6.164 4.224 24.599 1.00 91.81 86 GLU A C 1
ATOM 656 O O . GLU A 1 86 ? -6.624 5.174 25.245 1.00 91.81 86 GLU A O 1
ATOM 661 N N . ALA A 1 87 ? -5.396 4.394 23.519 1.00 89.62 87 ALA A N 1
ATOM 662 C CA . ALA A 1 87 ? -5.063 5.700 22.964 1.00 89.62 87 ALA A CA 1
ATOM 663 C C . ALA A 1 87 ? -6.306 6.464 22.473 1.00 89.62 87 ALA A C 1
ATOM 665 O O . ALA A 1 87 ? -6.435 7.658 22.749 1.00 89.62 87 ALA A O 1
ATOM 666 N N . ASP A 1 88 ? -7.244 5.788 21.798 1.00 84.62 88 ASP A N 1
ATOM 667 C CA . ASP A 1 88 ? -8.471 6.406 21.264 1.00 84.62 88 ASP A CA 1
ATOM 668 C C . ASP A 1 88 ? -9.375 6.968 22.378 1.00 84.62 88 ASP A C 1
ATOM 670 O O . ASP A 1 88 ? -9.946 8.054 22.254 1.00 84.62 88 ASP A O 1
ATOM 674 N N . VAL A 1 89 ? -9.430 6.285 23.528 1.00 86.19 89 VAL A N 1
ATOM 675 C CA . VAL A 1 89 ? -10.194 6.732 24.708 1.00 86.19 89 VAL A CA 1
ATOM 676 C C . VAL A 1 89 ? -9.405 7.646 25.660 1.00 86.19 89 VAL A C 1
ATOM 678 O O . VAL A 1 89 ? -9.918 8.003 26.722 1.00 86.19 89 VAL A O 1
ATOM 681 N N . LYS A 1 90 ? -8.189 8.070 25.282 1.00 78.69 90 LYS A N 1
ATOM 682 C CA . LYS A 1 90 ? -7.303 8.966 26.056 1.00 78.69 90 LYS A CA 1
ATOM 683 C C . LYS A 1 90 ? -6.980 8.464 27.468 1.00 78.69 90 LYS A C 1
ATOM 685 O O . LYS A 1 90 ? -6.917 9.243 28.422 1.00 78.69 90 LYS A O 1
ATOM 690 N N . ILE A 1 91 ? -6.757 7.160 27.617 1.00 72.19 91 ILE A N 1
ATOM 691 C CA . ILE A 1 91 ? -6.190 6.598 28.848 1.00 72.19 91 ILE A CA 1
ATOM 692 C C . ILE A 1 91 ? -4.665 6.789 28.759 1.00 72.19 91 ILE A C 1
ATOM 694 O O . ILE A 1 91 ? -3.938 5.960 28.230 1.00 72.19 91 ILE A O 1
ATOM 698 N N . GLU A 1 92 ? -4.176 7.955 29.190 1.00 64.38 92 GLU A N 1
ATOM 699 C CA . GLU A 1 92 ? -2.847 8.487 28.817 1.00 64.38 92 GLU A CA 1
ATOM 700 C C . GLU A 1 92 ? -1.628 7.935 29.599 1.00 64.38 92 GLU A C 1
ATOM 702 O O . GLU A 1 92 ? -0.540 8.507 29.523 1.00 64.38 92 GLU A O 1
ATOM 707 N N . SER A 1 93 ? -1.715 6.822 30.335 1.00 64.81 93 SER A N 1
ATOM 708 C CA . SER A 1 93 ? -0.556 6.324 31.102 1.00 64.81 93 SER A CA 1
ATOM 709 C C . SER A 1 93 ? 0.148 5.128 30.451 1.00 64.81 93 SER A C 1
ATOM 711 O O . SER A 1 93 ? -0.326 4.003 30.562 1.00 64.81 93 SER A O 1
ATOM 713 N N . GLY A 1 94 ? 1.340 5.353 29.881 1.00 79.62 94 GLY A N 1
ATOM 714 C CA . GLY A 1 94 ? 2.311 4.287 29.577 1.00 79.62 94 GLY A CA 1
ATOM 715 C C . GLY A 1 94 ? 2.217 3.629 28.195 1.00 79.62 94 GLY A C 1
ATOM 716 O O . GLY A 1 94 ? 2.818 2.572 28.008 1.00 79.62 94 GLY A O 1
ATOM 717 N N . LEU A 1 95 ? 1.512 4.242 27.240 1.00 85.94 95 LEU A N 1
ATOM 718 C CA . LEU A 1 95 ? 1.385 3.710 25.880 1.00 85.94 95 LEU A CA 1
ATOM 719 C C . LEU A 1 95 ? 2.750 3.580 25.172 1.00 85.94 95 LEU A C 1
ATOM 721 O O . LEU A 1 95 ? 3.632 4.427 25.367 1.00 85.94 95 LEU A O 1
ATOM 725 N N . PRO A 1 96 ? 2.940 2.554 24.319 1.00 88.31 96 PRO A N 1
ATOM 726 C CA . PRO A 1 96 ? 4.133 2.430 23.493 1.00 88.31 96 PRO A CA 1
ATOM 727 C C . PRO A 1 96 ? 4.335 3.655 22.600 1.00 88.31 96 PRO A C 1
ATOM 729 O O . PRO A 1 96 ? 3.397 4.156 21.986 1.00 88.31 96 PRO A O 1
ATOM 732 N N . ALA A 1 97 ? 5.586 4.095 22.457 1.00 87.25 97 ALA A N 1
ATOM 733 C CA . ALA A 1 97 ? 5.926 5.259 21.635 1.00 87.25 97 ALA A CA 1
ATOM 734 C C . ALA A 1 97 ? 5.606 5.084 20.136 1.00 87.25 97 ALA A C 1
ATOM 736 O O . ALA A 1 97 ? 5.621 6.060 19.396 1.00 87.25 97 ALA A O 1
ATOM 737 N N . ASP A 1 98 ? 5.365 3.852 19.678 1.00 90.62 98 ASP A N 1
ATOM 738 C CA . ASP A 1 98 ? 5.020 3.527 18.295 1.00 90.62 98 ASP A CA 1
ATOM 739 C C . ASP A 1 98 ? 3.535 3.194 18.080 1.00 90.62 98 ASP A C 1
ATOM 741 O O . ASP A 1 98 ? 3.157 2.775 16.987 1.00 90.62 98 ASP A O 1
ATOM 745 N N . VAL A 1 99 ? 2.670 3.433 19.078 1.00 91.88 99 VAL A N 1
ATOM 746 C CA . VAL A 1 99 ? 1.207 3.299 18.921 1.00 91.88 99 VAL A CA 1
ATOM 747 C C . VAL A 1 99 ? 0.662 4.193 17.802 1.00 91.88 99 VAL A C 1
ATOM 749 O O . VAL A 1 99 ? -0.267 3.812 17.088 1.00 91.88 99 VAL A O 1
ATOM 752 N N . ASP A 1 100 ? 1.308 5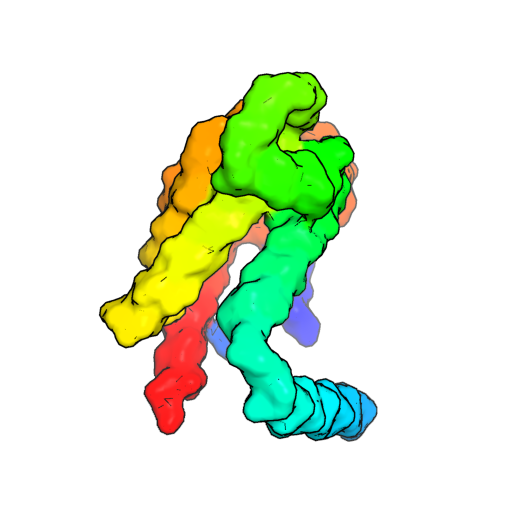.337 17.579 1.00 89.62 100 ASP A N 1
ATOM 753 C CA . ASP A 1 100 ? 0.976 6.285 16.520 1.00 89.62 100 ASP A CA 1
ATOM 754 C C . ASP A 1 100 ? 1.038 5.662 15.119 1.00 89.62 100 ASP A C 1
ATOM 756 O O . ASP A 1 100 ? 0.273 6.062 14.246 1.00 89.62 100 ASP A O 1
ATOM 760 N N . ASP A 1 101 ? 1.879 4.650 14.880 1.00 90.31 101 ASP A N 1
ATOM 761 C CA . ASP A 1 101 ? 1.942 3.986 13.571 1.00 90.31 101 ASP A CA 1
ATOM 762 C C . ASP A 1 101 ? 0.622 3.253 13.255 1.00 90.31 101 ASP A C 1
ATOM 764 O O . ASP A 1 101 ? 0.181 3.215 12.105 1.00 90.31 101 ASP A O 1
ATOM 768 N N . ILE A 1 102 ? -0.055 2.717 14.277 1.00 93.44 102 ILE A N 1
ATOM 769 C CA . ILE A 1 102 ? -1.386 2.104 14.142 1.00 93.44 102 ILE A CA 1
ATOM 770 C C . ILE A 1 102 ? -2.443 3.194 13.928 1.00 93.44 102 ILE A C 1
ATOM 772 O O . ILE A 1 102 ? -3.281 3.086 13.030 1.00 93.44 102 ILE A O 1
ATOM 776 N N . LEU A 1 103 ? -2.395 4.273 14.713 1.00 92.00 103 LEU A N 1
ATOM 777 C CA . LEU A 1 103 ? -3.373 5.363 14.630 1.00 92.00 103 LEU A CA 1
ATOM 778 C C . LEU A 1 103 ? -3.307 6.104 13.286 1.00 92.00 103 LEU A C 1
ATOM 780 O O . LEU A 1 103 ? -4.347 6.415 12.700 1.00 92.00 103 LEU A O 1
ATOM 784 N N . HIS A 1 104 ? -2.107 6.337 12.750 1.00 91.38 104 HIS A N 1
ATOM 785 C CA . HIS A 1 104 ? -1.922 6.952 11.436 1.00 91.38 104 HIS A CA 1
ATOM 786 C C . HIS A 1 104 ? -2.429 6.056 10.304 1.00 91.38 104 HIS A C 1
ATOM 788 O O . HIS A 1 104 ? -3.051 6.568 9.372 1.00 91.38 104 HIS A O 1
ATOM 794 N N . TYR A 1 105 ? -2.255 4.733 10.401 1.00 93.81 105 TYR A N 1
ATOM 795 C CA . TYR A 1 105 ? -2.862 3.793 9.456 1.00 93.81 105 TYR A CA 1
ATOM 796 C C . TYR A 1 105 ? -4.388 3.937 9.441 1.00 93.81 105 TYR A C 1
ATOM 798 O O . TYR A 1 105 ? -4.987 4.142 8.382 1.00 93.81 105 TYR A O 1
ATOM 806 N N . ILE A 1 106 ? -5.024 3.871 10.617 1.00 94.06 106 ILE A N 1
ATOM 807 C CA . ILE A 1 106 ? -6.485 3.983 10.753 1.00 94.06 106 ILE A CA 1
ATOM 808 C C . ILE A 1 106 ? -6.971 5.333 10.207 1.00 94.06 106 ILE A C 1
ATOM 810 O O . ILE A 1 106 ? -7.948 5.392 9.457 1.00 94.06 106 ILE A O 1
ATOM 814 N N . SER A 1 107 ? -6.265 6.418 10.536 1.00 93.00 107 SER A N 1
ATOM 815 C CA . SER A 1 107 ? -6.557 7.764 10.039 1.00 93.00 107 SER A CA 1
ATOM 816 C C . SER A 1 107 ? -6.481 7.843 8.509 1.00 93.00 107 SER A C 1
ATOM 818 O O . SER A 1 107 ? -7.431 8.299 7.868 1.00 93.00 107 SER A O 1
ATOM 820 N N . ALA A 1 108 ? -5.399 7.340 7.904 1.00 94.88 108 ALA A N 1
ATOM 821 C CA . ALA A 1 108 ? -5.196 7.356 6.457 1.00 94.88 108 ALA A CA 1
ATOM 822 C C . ALA A 1 108 ? -6.251 6.523 5.712 1.00 94.88 108 ALA A C 1
ATOM 824 O O . ALA A 1 108 ? -6.779 6.966 4.687 1.00 94.88 108 ALA A O 1
ATOM 825 N N . LEU A 1 109 ? -6.615 5.353 6.249 1.00 95.00 109 LEU A N 1
ATOM 826 C CA . LEU A 1 109 ? -7.678 4.513 5.696 1.00 95.00 109 LEU A CA 1
ATOM 827 C C . LEU A 1 109 ? -9.032 5.231 5.737 1.00 95.00 109 LEU A C 1
ATOM 829 O O . LEU A 1 109 ? -9.721 5.313 4.718 1.00 95.00 109 LEU A O 1
ATOM 833 N N . ASN A 1 110 ? -9.403 5.795 6.888 1.00 94.06 110 ASN A N 1
ATOM 834 C CA . ASN A 1 110 ? -10.664 6.519 7.055 1.00 94.06 110 ASN A CA 1
ATOM 835 C C . ASN A 1 110 ? -10.740 7.753 6.148 1.00 94.06 110 ASN A C 1
ATOM 837 O O . ASN A 1 110 ? -11.773 7.999 5.514 1.00 94.06 110 ASN A O 1
ATOM 841 N N . TYR A 1 111 ? -9.638 8.502 6.041 1.00 95.56 111 TYR A N 1
ATOM 842 C CA . TYR A 1 111 ? -9.513 9.597 5.087 1.00 95.56 111 TYR A CA 1
ATOM 843 C C . TYR A 1 111 ? -9.754 9.100 3.657 1.00 95.56 111 TYR A C 1
ATOM 845 O O . TYR A 1 111 ? -10.578 9.674 2.944 1.00 95.56 111 TYR A O 1
ATOM 853 N N . GLY A 1 112 ? -9.107 8.004 3.251 1.00 95.69 112 GLY A N 1
ATOM 854 C CA . GLY A 1 112 ? -9.255 7.436 1.913 1.00 95.69 112 GLY A CA 1
ATOM 855 C C . GLY A 1 112 ? -10.661 6.975 1.587 1.00 95.69 112 GLY A C 1
ATOM 856 O O . GLY A 1 112 ? -11.194 7.339 0.541 1.00 95.69 112 GLY A O 1
ATOM 857 N N . MET A 1 113 ? -11.298 6.252 2.505 1.00 94.31 113 MET A N 1
ATOM 858 C CA . MET A 1 113 ? -12.678 5.793 2.348 1.00 94.31 113 MET A CA 1
ATOM 859 C C . MET A 1 113 ? -13.660 6.960 2.217 1.00 94.31 113 MET A C 1
ATOM 861 O O . MET A 1 113 ? -14.593 6.900 1.416 1.00 94.31 113 MET A O 1
ATOM 865 N N . LYS A 1 114 ? -13.449 8.049 2.968 1.00 95.94 114 LYS A N 1
ATOM 866 C CA . LYS A 1 114 ? -14.244 9.274 2.818 1.00 95.94 114 LYS A CA 1
ATOM 867 C C . LYS A 1 114 ? -13.964 9.952 1.477 1.00 95.94 114 LYS A C 1
ATOM 869 O O . LYS A 1 114 ? -14.900 10.348 0.788 1.00 95.94 114 LYS A O 1
ATOM 874 N N . ARG A 1 115 ? -12.689 10.071 1.107 1.00 96.00 115 ARG A N 1
ATOM 875 C CA . ARG A 1 115 ? -12.225 10.758 -0.100 1.00 96.00 115 ARG A CA 1
ATOM 876 C C . ARG A 1 115 ? -12.706 10.070 -1.380 1.00 96.00 115 ARG A C 1
ATOM 878 O O . ARG A 1 115 ? -13.139 10.771 -2.289 1.00 96.00 115 ARG A O 1
ATOM 885 N N . LEU A 1 116 ? -12.717 8.736 -1.426 1.00 95.19 116 LEU A N 1
ATOM 886 C CA . LEU A 1 116 ? -13.166 7.950 -2.585 1.00 95.19 116 LEU A CA 1
ATOM 887 C C . LEU A 1 116 ? -14.642 8.155 -2.955 1.00 95.19 116 LEU A C 1
ATOM 889 O O . LEU A 1 116 ? -15.017 7.894 -4.093 1.00 95.19 116 LEU A O 1
ATOM 893 N N . ARG A 1 117 ? -15.481 8.658 -2.037 1.00 94.69 117 ARG A N 1
ATOM 894 C CA . ARG A 1 117 ? -16.898 8.948 -2.333 1.00 94.69 117 ARG A CA 1
ATOM 895 C C . ARG A 1 117 ? -17.073 10.034 -3.396 1.00 94.69 117 ARG A C 1
ATOM 897 O O . ARG A 1 117 ? -18.074 10.040 -4.099 1.00 94.69 117 ARG A O 1
ATOM 904 N N . GLU A 1 118 ? -16.108 10.944 -3.498 1.00 94.06 118 GLU A N 1
ATOM 905 C CA . GLU A 1 118 ? -16.154 12.114 -4.387 1.00 94.06 118 GLU A CA 1
ATOM 906 C C . GLU A 1 118 ? -14.914 12.203 -5.290 1.00 94.06 118 GLU A C 1
ATOM 908 O O . GLU A 1 118 ? -14.745 13.164 -6.043 1.00 94.06 118 GLU A O 1
ATOM 913 N N . PHE A 1 119 ? -14.002 11.232 -5.193 1.00 93.50 119 PHE A N 1
ATOM 914 C CA . PHE A 1 119 ? -12.697 11.293 -5.832 1.00 93.50 119 PHE A CA 1
ATOM 915 C C . PHE A 1 119 ? -12.280 9.941 -6.417 1.00 93.50 119 PHE A C 1
ATOM 917 O O . PHE A 1 119 ? -12.307 8.944 -5.700 1.00 93.50 119 PHE A O 1
ATOM 924 N N . PRO A 1 120 ? -11.851 9.872 -7.690 1.00 91.88 120 PRO A N 1
ATOM 925 C CA . PRO A 1 120 ? -11.490 8.603 -8.303 1.00 91.88 120 PRO A CA 1
ATOM 926 C C . PRO A 1 120 ? -10.154 8.066 -7.778 1.00 91.88 120 PRO A C 1
ATOM 928 O O . PRO A 1 120 ? -9.226 8.823 -7.455 1.00 91.88 120 PRO A O 1
ATOM 931 N N . LEU A 1 121 ? -10.028 6.737 -7.791 1.00 91.00 121 LEU A N 1
ATOM 932 C CA . LEU A 1 121 ? -8.766 6.04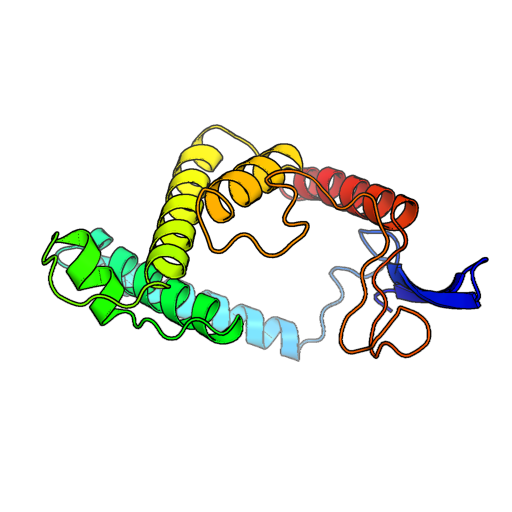7 -7.545 1.00 91.00 121 LEU A CA 1
ATOM 933 C C . LEU A 1 121 ? -7.736 6.450 -8.615 1.00 91.00 121 LEU A C 1
ATOM 935 O O . LEU A 1 121 ? -7.840 6.086 -9.783 1.00 91.00 121 LEU A O 1
ATOM 939 N N . SER A 1 122 ? -6.734 7.223 -8.206 1.00 94.62 122 SER A N 1
ATOM 940 C CA . SER A 1 122 ? -5.753 7.864 -9.092 1.00 94.62 122 SER A CA 1
ATOM 941 C C . SER A 1 122 ? -4.385 7.968 -8.420 1.00 94.62 122 SER A C 1
ATOM 943 O O . SER A 1 122 ? -4.255 7.761 -7.209 1.00 94.62 122 SER A O 1
ATOM 945 N N . LEU A 1 123 ? -3.352 8.352 -9.176 1.00 96.56 123 LEU A N 1
ATOM 946 C CA . LEU A 1 123 ? -2.029 8.608 -8.597 1.00 96.56 123 LEU A CA 1
ATOM 947 C C . LEU A 1 123 ? -2.079 9.752 -7.580 1.00 96.56 123 LEU A C 1
ATOM 949 O O . LEU A 1 123 ? -1.379 9.707 -6.568 1.00 96.56 123 LEU A O 1
ATOM 953 N N . ARG A 1 124 ? -2.929 10.763 -7.815 1.00 96.50 124 ARG A N 1
ATOM 954 C CA . ARG A 1 124 ? -3.157 11.846 -6.847 1.00 96.50 124 ARG A CA 1
ATOM 955 C C . ARG A 1 124 ? -3.756 11.306 -5.552 1.00 96.50 124 ARG A C 1
ATOM 957 O O . ARG A 1 124 ? -3.235 11.632 -4.492 1.00 96.50 124 ARG A O 1
ATOM 964 N N . PHE A 1 125 ? -4.782 10.459 -5.641 1.00 96.44 125 PHE A N 1
ATOM 965 C CA . PHE A 1 125 ? -5.380 9.827 -4.464 1.00 96.44 125 PHE A CA 1
ATOM 966 C C . PHE A 1 125 ? -4.335 9.042 -3.664 1.00 96.44 125 PHE A C 1
ATOM 968 O O . PHE A 1 125 ? -4.180 9.271 -2.472 1.00 96.44 125 PHE A O 1
ATOM 975 N N . MET A 1 126 ? -3.549 8.181 -4.318 1.00 95.88 126 MET A N 1
ATOM 976 C CA . MET A 1 126 ? -2.518 7.396 -3.626 1.00 95.88 126 MET A CA 1
ATOM 977 C C . MET A 1 126 ? -1.474 8.275 -2.927 1.00 95.88 126 MET A C 1
ATOM 979 O O . MET A 1 126 ? -1.045 7.959 -1.821 1.00 95.88 126 MET A O 1
ATOM 983 N N . ARG A 1 127 ? -1.088 9.402 -3.537 1.00 96.31 127 ARG A N 1
ATOM 984 C CA . ARG A 1 127 ? -0.192 10.386 -2.913 1.00 96.31 127 ARG A CA 1
ATOM 985 C C . ARG A 1 127 ? -0.837 11.084 -1.712 1.00 96.31 127 ARG A C 1
ATOM 987 O O . ARG A 1 127 ? -0.147 11.306 -0.723 1.00 96.31 127 ARG A O 1
ATOM 994 N N . GLU A 1 128 ? -2.129 11.411 -1.775 1.00 95.75 128 GLU A N 1
ATOM 995 C CA . GLU A 1 128 ? -2.879 11.955 -0.632 1.00 95.75 128 GLU A CA 1
ATOM 996 C C . GLU A 1 128 ? -2.869 10.952 0.537 1.00 95.75 128 GLU A C 1
ATOM 998 O O . GLU A 1 128 ? -2.441 11.307 1.631 1.00 95.75 128 GLU A O 1
ATOM 1003 N N . ILE A 1 129 ? -3.201 9.679 0.288 1.00 95.69 129 ILE A N 1
ATOM 1004 C CA . ILE A 1 129 ? -3.178 8.623 1.318 1.00 95.69 129 ILE A CA 1
ATOM 1005 C C . ILE A 1 129 ? -1.786 8.408 1.894 1.00 95.69 129 ILE A C 1
ATOM 1007 O O . ILE A 1 129 ? -1.627 8.341 3.108 1.00 95.69 129 ILE A O 1
ATOM 1011 N N . HIS A 1 130 ? -0.765 8.344 1.038 1.00 94.88 130 HIS A N 1
ATOM 1012 C CA . HIS A 1 130 ? 0.616 8.198 1.485 1.00 94.88 130 HIS A CA 1
ATOM 1013 C C . HIS A 1 130 ? 1.043 9.362 2.388 1.00 94.88 130 HIS A C 1
ATOM 1015 O O . HIS A 1 130 ? 1.757 9.160 3.365 1.00 94.88 130 HIS A O 1
ATOM 1021 N N . LYS A 1 131 ? 0.596 10.587 2.090 1.00 93.88 131 LYS A N 1
ATOM 1022 C CA . LYS A 1 131 ? 0.874 11.750 2.936 1.00 93.88 131 LYS A CA 1
ATOM 1023 C C . LYS A 1 131 ? 0.214 11.627 4.309 1.00 93.88 131 LYS A C 1
ATOM 1025 O O . LYS A 1 131 ? 0.884 11.914 5.294 1.00 93.88 131 LYS A O 1
ATOM 1030 N N . GLU A 1 132 ? -1.054 11.221 4.365 1.00 92.75 132 GLU A N 1
ATOM 1031 C CA . GLU A 1 132 ? -1.773 11.018 5.631 1.00 92.75 132 GLU A CA 1
ATOM 1032 C C . GLU A 1 132 ? -1.140 9.895 6.461 1.00 92.75 132 GLU A C 1
ATOM 1034 O O . GLU A 1 132 ? -0.909 10.069 7.652 1.00 92.75 132 GLU A O 1
ATOM 1039 N N . LEU A 1 133 ? -0.767 8.780 5.824 1.00 91.88 133 LEU A N 1
ATOM 1040 C CA . LEU A 1 133 ? -0.116 7.647 6.490 1.00 91.88 133 LEU A CA 1
ATOM 1041 C C . LEU A 1 133 ? 1.241 8.033 7.095 1.00 91.88 133 LEU A C 1
ATOM 1043 O O . LEU A 1 133 ? 1.601 7.573 8.171 1.00 91.88 133 LEU A O 1
ATOM 1047 N N . MET A 1 134 ? 2.001 8.878 6.396 1.00 88.81 134 MET A N 1
ATOM 1048 C CA . MET A 1 134 ? 3.320 9.340 6.836 1.00 88.81 134 MET A CA 1
ATOM 1049 C C . MET A 1 134 ? 3.257 10.595 7.721 1.00 88.81 134 MET A C 1
ATOM 1051 O O . MET A 1 134 ? 4.301 11.115 8.129 1.00 88.81 134 MET A O 1
ATOM 1055 N N . ALA A 1 135 ? 2.067 11.134 7.999 1.00 78.56 135 ALA A N 1
ATOM 1056 C CA . ALA A 1 135 ? 1.928 12.316 8.834 1.00 78.56 135 ALA A CA 1
ATOM 1057 C C . ALA A 1 135 ? 2.367 11.971 10.260 1.00 78.56 135 ALA A C 1
ATOM 1059 O O . ALA A 1 135 ? 1.771 11.115 10.887 1.00 78.56 135 ALA A O 1
ATOM 1060 N N . LYS A 1 136 ? 3.409 12.636 10.775 1.00 67.56 136 LYS A N 1
ATOM 1061 C CA . LYS A 1 136 ? 3.890 12.515 12.170 1.00 67.56 136 LYS A CA 1
ATOM 1062 C C . LYS A 1 136 ? 4.318 11.111 12.648 1.00 67.56 136 LYS A C 1
ATOM 1064 O O . LYS A 1 136 ? 4.776 11.015 13.780 1.00 67.56 136 LYS A O 1
ATOM 1069 N N . GLY A 1 137 ? 4.231 10.065 11.823 1.00 62.09 137 GLY A N 1
ATOM 1070 C CA . GLY A 1 137 ? 4.773 8.737 12.132 1.00 62.09 137 GLY A CA 1
ATOM 1071 C C . GLY A 1 137 ? 6.295 8.749 12.278 1.00 62.09 137 GLY A C 1
ATOM 1072 O O . GLY A 1 137 ? 6.943 9.765 11.993 1.00 62.09 137 GLY A O 1
ATOM 1073 N N . ARG A 1 138 ? 6.884 7.622 12.707 1.00 62.41 138 ARG A N 1
ATOM 1074 C CA . ARG A 1 138 ? 8.347 7.467 12.797 1.00 62.41 138 ARG A CA 1
ATOM 1075 C C . ARG A 1 138 ? 8.967 7.769 11.433 1.00 62.41 138 ARG A C 1
ATOM 1077 O O . ARG A 1 138 ? 8.966 6.933 10.536 1.00 62.41 138 ARG A O 1
ATOM 1084 N N . GLN A 1 139 ? 9.469 8.993 11.262 1.00 56.91 139 GLN A N 1
ATOM 1085 C CA . GLN A 1 139 ? 10.105 9.428 10.027 1.00 56.91 139 GLN A CA 1
ATOM 1086 C C . GLN A 1 139 ? 11.389 8.625 9.872 1.00 56.91 139 GLN A C 1
ATOM 1088 O O . GLN A 1 139 ? 12.436 8.970 10.420 1.00 56.91 139 GLN A O 1
ATOM 1093 N N . THR A 1 140 ? 11.315 7.527 9.129 1.00 56.53 140 THR A N 1
ATOM 1094 C CA . THR A 1 140 ? 12.514 6.946 8.551 1.00 56.53 140 THR A CA 1
ATOM 1095 C C . THR A 1 140 ? 13.144 8.019 7.668 1.00 56.53 140 THR A C 1
ATOM 1097 O O . THR A 1 140 ? 12.454 8.844 7.053 1.00 56.53 140 THR A O 1
ATOM 1100 N N . HIS A 1 141 ? 14.475 8.066 7.636 1.00 53.19 141 HIS A N 1
ATOM 1101 C CA . HIS A 1 141 ? 15.159 8.910 6.669 1.00 53.19 141 HIS A CA 1
ATOM 1102 C C . HIS A 1 141 ? 14.564 8.618 5.2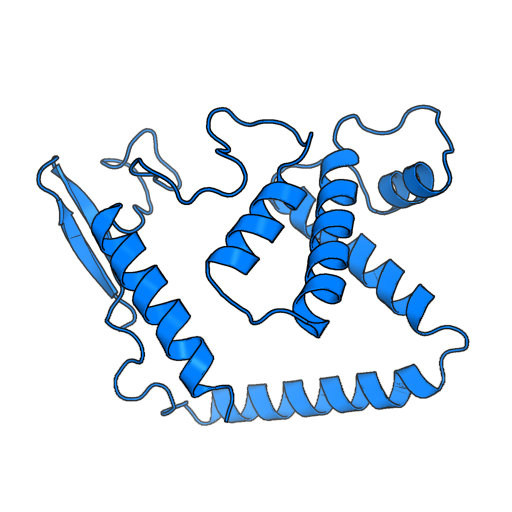77 1.00 53.19 141 HIS A C 1
ATOM 1104 O O . HIS A 1 141 ? 14.520 7.462 4.865 1.00 53.19 141 HIS A O 1
ATOM 1110 N N . PHE A 1 142 ? 14.122 9.666 4.570 1.00 61.56 142 PHE A N 1
ATOM 1111 C CA . PHE A 1 142 ? 13.610 9.618 3.189 1.00 61.56 142 PHE A CA 1
ATOM 1112 C C . PHE A 1 142 ? 12.151 9.159 2.964 1.00 61.56 142 PHE A C 1
ATOM 1114 O O . PHE A 1 142 ? 11.850 8.649 1.887 1.00 61.56 142 PHE A O 1
ATOM 1121 N N . SER A 1 143 ? 11.219 9.407 3.892 1.00 74.12 143 SER A N 1
ATOM 1122 C CA . SER A 1 143 ? 9.795 9.068 3.681 1.00 74.12 143 SER A CA 1
ATOM 1123 C C . SER A 1 143 ? 9.071 9.875 2.580 1.00 74.12 143 SER A C 1
ATOM 1125 O O . SER A 1 143 ? 8.016 9.443 2.129 1.00 74.12 143 SER A O 1
ATOM 1127 N N . ASP A 1 144 ? 9.620 11.022 2.141 1.00 87.69 144 ASP A N 1
ATOM 1128 C CA . ASP A 1 144 ? 9.060 11.971 1.142 1.00 87.69 144 ASP A CA 1
ATOM 1129 C C . ASP A 1 144 ? 7.508 11.944 1.059 1.00 87.69 144 ASP A C 1
ATOM 1131 O O . ASP A 1 144 ? 6.945 11.537 0.033 1.00 87.69 144 ASP A O 1
ATOM 1135 N N . PRO A 1 145 ? 6.795 12.316 2.148 1.00 92.00 145 PRO A N 1
ATOM 1136 C CA . PRO A 1 145 ? 5.355 12.101 2.278 1.00 92.00 145 PRO A CA 1
ATOM 1137 C C . PRO A 1 145 ? 4.558 12.636 1.089 1.00 92.00 145 PRO A C 1
ATOM 1139 O O . PRO A 1 145 ? 4.686 13.790 0.679 1.00 92.00 145 PRO A O 1
ATOM 1142 N N . GLY A 1 146 ? 3.704 11.778 0.536 1.00 94.31 146 GLY A N 1
ATOM 1143 C CA . GLY A 1 146 ? 2.899 12.092 -0.642 1.00 94.31 146 GLY A CA 1
ATOM 1144 C C . GLY A 1 146 ? 3.676 12.264 -1.947 1.00 94.31 146 GLY A C 1
ATOM 1145 O O . GLY A 1 146 ? 3.134 12.826 -2.897 1.00 94.31 146 GLY A O 1
ATOM 1146 N N . ASN A 1 147 ? 4.913 11.779 -2.050 1.00 94.50 147 ASN A N 1
ATOM 1147 C CA . ASN A 1 147 ? 5.670 11.764 -3.298 1.00 94.50 147 ASN A CA 1
ATOM 1148 C C . ASN A 1 147 ? 6.070 10.340 -3.691 1.00 94.50 147 ASN A C 1
ATOM 1150 O O . ASN A 1 147 ? 6.343 9.490 -2.850 1.00 94.50 147 ASN A O 1
ATOM 1154 N N . PHE A 1 148 ? 6.119 10.084 -4.999 1.00 95.50 148 PHE A N 1
ATOM 1155 C CA . PHE A 1 148 ? 6.809 8.904 -5.507 1.00 95.50 148 PHE A CA 1
ATOM 1156 C C . PHE A 1 148 ? 8.317 9.115 -5.380 1.00 95.50 148 PHE A C 1
ATOM 1158 O O . PHE A 1 148 ? 8.808 10.240 -5.515 1.00 95.50 148 PHE A O 1
ATOM 1165 N N . ARG A 1 149 ? 9.053 8.026 -5.151 1.00 93.19 149 ARG A N 1
ATOM 1166 C CA . ARG A 1 149 ? 10.508 8.084 -4.992 1.00 93.19 149 ARG A CA 1
ATOM 1167 C C . ARG A 1 149 ? 11.190 8.711 -6.211 1.00 93.19 149 ARG A C 1
ATOM 1169 O O . ARG A 1 149 ? 10.835 8.440 -7.355 1.00 93.19 149 ARG A O 1
ATOM 1176 N N . LYS A 1 150 ? 12.230 9.494 -5.937 1.00 93.44 150 LYS A N 1
ATOM 1177 C CA . LYS A 1 150 ? 13.073 10.164 -6.944 1.00 93.44 150 LYS A CA 1
ATOM 1178 C C . LYS A 1 150 ? 14.427 9.477 -7.126 1.00 93.44 150 LYS A C 1
ATOM 1180 O O . LYS A 1 150 ? 15.225 9.877 -7.964 1.00 93.44 150 LYS A O 1
ATOM 1185 N N . SER A 1 151 ? 14.686 8.442 -6.333 1.00 92.56 151 SER A N 1
ATOM 1186 C CA . SER A 1 151 ? 15.913 7.655 -6.333 1.00 92.56 151 SER A CA 1
ATOM 1187 C C . SER A 1 151 ? 15.604 6.162 -6.463 1.00 92.56 151 SER A C 1
ATOM 1189 O O . SER A 1 151 ? 14.468 5.700 -6.290 1.00 92.56 151 SER A O 1
ATOM 1191 N N . GLN A 1 152 ? 16.627 5.389 -6.824 1.00 94.00 152 GLN A N 1
ATOM 1192 C CA . GLN A 1 152 ? 16.544 3.934 -6.825 1.00 94.00 152 GLN A CA 1
ATOM 1193 C C . GLN A 1 152 ? 16.487 3.421 -5.383 1.00 94.00 152 GLN A C 1
ATOM 1195 O O . GLN A 1 152 ? 17.358 3.750 -4.583 1.00 94.00 152 GLN A O 1
ATOM 1200 N N . ASN A 1 153 ? 15.502 2.574 -5.082 1.00 92.81 153 ASN A N 1
ATOM 1201 C CA . ASN A 1 153 ? 15.471 1.773 -3.861 1.00 92.81 153 ASN A CA 1
ATOM 1202 C C . ASN A 1 153 ? 15.879 0.320 -4.151 1.00 92.81 153 ASN A C 1
ATOM 1204 O O . ASN A 1 153 ? 16.028 -0.084 -5.308 1.00 92.81 153 ASN A O 1
ATOM 1208 N N . TRP A 1 154 ? 16.068 -0.463 -3.097 1.00 95.12 154 TRP A N 1
ATOM 1209 C CA . TRP A 1 154 ? 16.351 -1.893 -3.159 1.00 95.12 154 TRP A CA 1
ATOM 1210 C C . TRP A 1 154 ? 15.805 -2.579 -1.904 1.00 95.12 154 TRP A C 1
ATOM 1212 O O . TRP A 1 154 ? 15.553 -1.920 -0.897 1.00 95.12 154 TRP A O 1
ATOM 1222 N N . ILE A 1 155 ? 15.587 -3.889 -1.983 1.00 93.50 155 ILE A N 1
ATOM 1223 C CA . ILE A 1 155 ? 15.050 -4.714 -0.899 1.00 93.50 155 ILE A CA 1
ATOM 1224 C C . ILE A 1 155 ? 16.100 -5.770 -0.552 1.00 93.50 155 ILE A C 1
ATOM 1226 O O . ILE A 1 155 ? 16.604 -6.448 -1.449 1.00 93.50 155 ILE A O 1
ATOM 1230 N N . ASN A 1 156 ? 16.411 -5.891 0.742 1.00 92.44 156 ASN A N 1
ATOM 1231 C CA . ASN A 1 156 ? 17.350 -6.861 1.316 1.00 92.44 156 ASN A CA 1
ATOM 1232 C C . ASN A 1 156 ? 18.756 -6.825 0.684 1.00 92.44 156 ASN A C 1
ATOM 1234 O O . ASN A 1 156 ? 19.116 -7.703 -0.095 1.00 92.44 156 ASN A O 1
ATOM 1238 N N . GLY A 1 157 ? 19.558 -5.812 1.030 1.00 92.25 157 GLY A N 1
ATOM 1239 C CA . GLY A 1 157 ? 20.960 -5.660 0.606 1.00 92.25 157 GLY A CA 1
ATOM 1240 C C . GLY A 1 157 ? 21.569 -4.339 1.082 1.00 92.25 157 GLY A C 1
ATOM 1241 O O . GLY A 1 157 ? 20.846 -3.459 1.560 1.00 92.25 157 GLY A O 1
ATOM 1242 N N . LYS A 1 158 ? 22.891 -4.171 0.959 1.00 93.31 158 LYS A N 1
ATOM 1243 C CA . LYS A 1 158 ? 23.575 -2.906 1.307 1.00 93.31 158 LYS A CA 1
ATOM 1244 C C . LYS A 1 158 ? 23.494 -1.871 0.184 1.00 93.31 158 LYS A C 1
ATOM 1246 O O . LYS A 1 158 ? 23.637 -0.678 0.436 1.00 93.31 158 LYS A O 1
ATOM 1251 N N . GLY A 1 159 ? 23.245 -2.321 -1.037 1.00 93.00 159 GLY A N 1
ATOM 1252 C CA . GLY A 1 159 ? 23.012 -1.514 -2.219 1.00 93.00 159 GLY A CA 1
ATOM 1253 C C . GLY A 1 159 ? 22.285 -2.316 -3.302 1.00 93.00 159 GLY A C 1
ATOM 1254 O O . GLY A 1 159 ? 21.979 -3.494 -3.138 1.00 93.00 159 GLY A O 1
ATOM 1255 N N . PRO A 1 160 ? 22.015 -1.712 -4.465 1.00 94.25 160 PRO A N 1
ATOM 1256 C CA . PRO A 1 160 ? 21.302 -2.399 -5.539 1.00 94.25 160 PRO A CA 1
ATOM 1257 C C . PRO A 1 160 ? 22.124 -3.521 -6.204 1.00 94.25 160 PRO A C 1
ATOM 1259 O O . PRO A 1 160 ? 21.567 -4.338 -6.930 1.00 94.25 160 PRO A O 1
ATOM 1262 N N . ALA A 1 161 ? 23.442 -3.576 -5.984 1.00 92.69 161 ALA A N 1
ATOM 1263 C CA . ALA A 1 161 ? 24.310 -4.611 -6.550 1.00 92.69 161 ALA A CA 1
ATOM 1264 C C . ALA A 1 161 ? 24.234 -5.952 -5.795 1.00 92.69 161 ALA A C 1
ATOM 1266 O O . ALA A 1 161 ? 24.384 -7.000 -6.420 1.00 92.69 161 ALA A O 1
ATOM 1267 N N . ASP A 1 162 ? 24.001 -5.918 -4.481 1.00 94.62 162 ASP A N 1
ATOM 1268 C CA . ASP A 1 162 ? 23.902 -7.089 -3.598 1.00 94.62 162 ASP A CA 1
ATOM 1269 C C . ASP A 1 162 ? 22.476 -7.334 -3.075 1.00 94.62 162 ASP A C 1
ATOM 1271 O O . ASP A 1 162 ? 22.262 -8.246 -2.282 1.00 94.62 162 ASP A O 1
ATOM 1275 N N . ALA A 1 163 ? 21.499 -6.541 -3.522 1.00 96.25 163 ALA A N 1
ATOM 1276 C CA . ALA A 1 163 ? 20.105 -6.684 -3.127 1.00 96.25 163 ALA A CA 1
ATOM 1277 C C . ALA A 1 163 ? 19.423 -7.926 -3.716 1.00 96.25 163 ALA A C 1
ATOM 1279 O O . ALA A 1 163 ? 19.588 -8.258 -4.893 1.00 96.25 163 ALA A O 1
ATOM 1280 N N . GLU A 1 164 ? 18.558 -8.552 -2.918 1.00 95.75 164 GLU A N 1
ATOM 1281 C CA . GLU A 1 164 ? 17.688 -9.651 -3.355 1.00 95.75 164 GLU A CA 1
ATOM 1282 C C . GLU A 1 164 ? 16.731 -9.201 -4.469 1.00 95.75 164 GLU A C 1
ATOM 1284 O O . GLU A 1 164 ? 16.513 -9.898 -5.475 1.00 95.75 164 GLU A O 1
ATOM 1289 N N . PHE A 1 165 ? 16.196 -7.988 -4.316 1.00 96.38 165 PHE A N 1
ATOM 1290 C CA . PHE A 1 165 ? 15.315 -7.380 -5.295 1.00 96.38 165 PHE A CA 1
ATOM 1291 C C . PHE A 1 165 ? 15.605 -5.895 -5.483 1.00 96.38 165 PHE A C 1
ATOM 1293 O O . PHE A 1 165 ? 15.678 -5.113 -4.537 1.00 96.38 165 PHE A O 1
ATOM 1300 N N . VAL A 1 166 ? 15.698 -5.495 -6.748 1.00 97.38 166 VAL A N 1
ATOM 1301 C CA . VAL A 1 166 ? 15.806 -4.097 -7.151 1.00 97.38 166 VAL A CA 1
ATOM 1302 C C . VAL A 1 166 ? 14.547 -3.749 -7.947 1.00 97.38 166 VAL A C 1
ATOM 1304 O O . VAL A 1 166 ? 14.381 -4.265 -9.060 1.00 97.38 166 VAL A O 1
ATOM 1307 N N . PRO A 1 167 ? 13.647 -2.911 -7.397 1.00 96.31 167 PRO A N 1
ATOM 1308 C CA . PRO A 1 167 ? 12.460 -2.428 -8.099 1.00 96.31 167 PRO A CA 1
ATOM 1309 C C . PRO A 1 167 ? 12.808 -1.659 -9.387 1.00 96.31 167 PRO A C 1
ATOM 1311 O O . PRO A 1 167 ? 13.978 -1.330 -9.607 1.00 96.31 167 PRO A O 1
ATOM 1314 N N . PRO A 1 168 ? 11.812 -1.324 -10.231 1.00 96.62 168 PRO A N 1
ATOM 1315 C CA . PRO A 1 168 ? 12.053 -0.585 -11.469 1.00 96.62 168 PRO A CA 1
ATOM 1316 C C . PRO A 1 168 ? 12.897 0.685 -11.264 1.00 96.62 168 PRO A C 1
ATOM 1318 O O . PRO A 1 168 ? 12.768 1.339 -10.232 1.00 96.62 168 PRO A O 1
ATOM 1321 N N . PRO A 1 169 ? 13.724 1.114 -12.226 1.00 96.38 169 PRO A N 1
ATOM 1322 C CA . PRO A 1 169 ? 14.279 2.465 -12.234 1.00 96.38 169 PRO A CA 1
ATOM 1323 C C . PRO A 1 169 ? 13.170 3.521 -12.197 1.00 96.38 169 PRO A C 1
ATOM 1325 O O . PRO A 1 169 ? 12.021 3.230 -12.526 1.00 96.38 169 PRO A O 1
ATOM 1328 N N . VAL A 1 170 ? 13.503 4.750 -11.797 1.00 95.94 170 VAL A N 1
ATOM 1329 C CA . VAL A 1 170 ? 12.519 5.834 -11.597 1.00 95.94 170 VAL A CA 1
ATOM 1330 C C . VAL A 1 170 ? 11.672 6.078 -12.855 1.00 95.94 170 VAL A C 1
ATOM 1332 O O . VAL A 1 170 ? 10.446 6.094 -12.764 1.00 95.94 170 VAL A O 1
ATOM 1335 N N . ASP A 1 171 ? 12.285 6.138 -14.038 1.00 95.62 171 ASP A N 1
ATOM 1336 C CA . ASP A 1 171 ? 11.558 6.359 -15.300 1.00 95.62 171 ASP A CA 1
ATOM 1337 C C . ASP A 1 171 ? 10.610 5.200 -15.650 1.00 95.62 171 ASP A C 1
ATOM 1339 O O . ASP A 1 171 ? 9.469 5.401 -16.077 1.00 95.62 171 ASP A O 1
ATOM 1343 N N . ALA A 1 172 ? 11.055 3.962 -15.415 1.00 95.69 172 ALA A N 1
ATOM 1344 C CA . ALA A 1 172 ? 10.238 2.771 -15.632 1.00 95.69 172 ALA A CA 1
ATOM 1345 C C . ALA A 1 172 ? 9.092 2.673 -14.611 1.00 95.69 172 ALA A C 1
ATOM 1347 O O . ALA A 1 172 ? 7.992 2.249 -14.956 1.00 95.69 172 ALA A O 1
ATOM 1348 N N . MET A 1 173 ? 9.323 3.105 -13.368 1.00 96.06 173 MET A N 1
ATOM 1349 C CA . MET A 1 173 ? 8.281 3.221 -12.350 1.00 96.06 173 MET A CA 1
ATOM 1350 C C . MET A 1 173 ? 7.230 4.251 -12.762 1.00 96.06 173 MET A C 1
ATOM 1352 O O . MET A 1 173 ? 6.046 3.947 -12.692 1.00 96.06 173 MET A O 1
ATOM 1356 N N . HIS A 1 174 ? 7.631 5.441 -13.219 1.00 96.25 174 HIS A N 1
ATOM 1357 C CA . HIS A 1 174 ? 6.681 6.455 -13.685 1.00 96.25 174 HIS A CA 1
ATOM 1358 C C . HIS A 1 174 ? 5.868 5.977 -14.887 1.00 96.25 174 HIS A C 1
ATOM 1360 O O . HIS A 1 174 ? 4.662 6.217 -14.939 1.00 96.25 174 HIS A O 1
ATOM 1366 N N . SER A 1 175 ? 6.501 5.245 -15.803 1.00 94.81 175 SER A N 1
ATOM 1367 C CA . SER A 1 175 ? 5.805 4.616 -16.927 1.00 94.81 175 SER A CA 1
ATOM 1368 C C . SER A 1 175 ? 4.740 3.625 -16.434 1.00 94.81 175 SER A C 1
ATOM 1370 O O . SER A 1 175 ? 3.579 3.739 -16.817 1.00 94.81 175 SER A O 1
ATOM 1372 N N . ALA A 1 176 ? 5.098 2.728 -15.508 1.00 93.88 176 ALA A N 1
ATOM 1373 C CA . ALA A 1 176 ? 4.171 1.753 -14.931 1.00 93.88 176 ALA A CA 1
ATOM 1374 C C . ALA A 1 176 ? 3.038 2.401 -14.111 1.00 93.88 176 ALA A C 1
ATOM 1376 O O . ALA A 1 176 ? 1.893 1.964 -14.188 1.00 93.88 176 ALA A O 1
ATO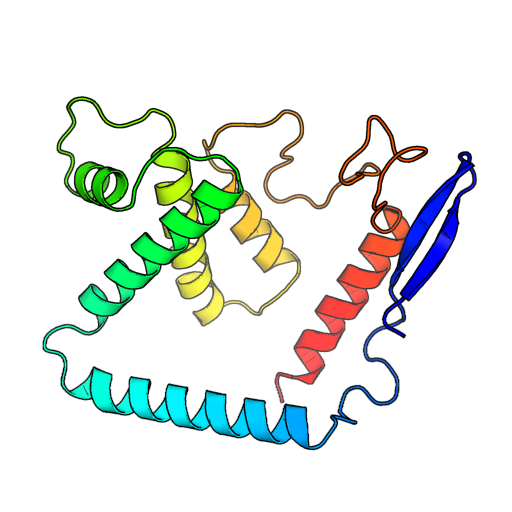M 1377 N N . LEU A 1 177 ? 3.326 3.468 -13.360 1.00 94.69 177 LEU A N 1
ATOM 1378 C CA . LEU A 1 177 ? 2.310 4.248 -12.645 1.00 94.69 177 LEU A CA 1
ATOM 1379 C C . LEU A 1 177 ? 1.316 4.895 -13.620 1.00 94.69 177 LEU A C 1
ATOM 1381 O O . LEU A 1 177 ? 0.114 4.895 -13.364 1.00 94.69 177 LEU A O 1
ATOM 1385 N N . GLY A 1 178 ? 1.801 5.407 -14.754 1.00 93.62 178 GLY A N 1
ATOM 1386 C CA . GLY A 1 178 ? 0.943 5.943 -15.810 1.00 93.62 178 GLY A CA 1
ATOM 1387 C C . GLY A 1 178 ? 0.067 4.873 -16.470 1.00 93.62 178 GLY A C 1
ATOM 1388 O O . GLY A 1 178 ? -1.090 5.141 -16.786 1.00 93.62 178 GLY A O 1
ATOM 1389 N N . GLU A 1 179 ? 0.584 3.658 -16.667 1.00 91.56 179 GLU A N 1
ATOM 1390 C CA . GLU A 1 179 ? -0.209 2.518 -17.152 1.00 91.56 179 GLU A CA 1
ATOM 1391 C C . GLU A 1 179 ? -1.273 2.079 -16.136 1.00 91.56 179 GLU A C 1
ATOM 1393 O O . GLU A 1 179 ? -2.416 1.838 -16.521 1.00 91.56 179 GLU A O 1
ATOM 1398 N N . PHE A 1 180 ? -0.930 2.048 -14.844 1.00 90.06 180 PHE A N 1
ATOM 1399 C CA . PHE A 1 180 ? -1.871 1.767 -13.756 1.00 90.06 180 PHE A CA 1
ATOM 1400 C C . PHE A 1 180 ? -3.020 2.784 -13.704 1.00 90.06 180 PHE A C 1
ATOM 1402 O O . PHE A 1 180 ? -4.186 2.412 -13.635 1.00 90.06 180 PHE A O 1
ATOM 1409 N N . GLU A 1 181 ? -2.721 4.081 -13.788 1.00 91.75 181 GLU A N 1
ATOM 1410 C CA . GLU A 1 181 ? -3.770 5.107 -13.759 1.00 91.75 181 GLU A CA 1
ATOM 1411 C C . GLU A 1 181 ? -4.698 5.022 -14.976 1.00 91.75 181 GLU A C 1
ATOM 1413 O O . GLU A 1 181 ? -5.914 5.158 -14.845 1.00 91.75 181 GLU A O 1
ATOM 1418 N N . LYS A 1 182 ? -4.143 4.734 -16.160 1.00 89.38 182 LYS A N 1
ATOM 1419 C CA . LYS A 1 182 ? -4.943 4.517 -17.372 1.00 89.38 182 LYS A CA 1
ATOM 1420 C C . LYS A 1 182 ? -5.844 3.295 -17.252 1.00 89.38 182 LYS A C 1
ATOM 1422 O O . LYS A 1 182 ? -6.947 3.315 -17.794 1.00 89.38 182 LYS A O 1
ATOM 1427 N N . SER A 1 183 ? -5.392 2.243 -16.575 1.00 83.56 183 SER A N 1
ATOM 1428 C CA . SER A 1 183 ? -6.165 1.013 -16.477 1.00 83.56 183 SER A CA 1
ATOM 1429 C C . SER A 1 183 ? -7.299 1.075 -15.466 1.00 83.56 183 SER A C 1
ATOM 1431 O O . SER A 1 183 ? -8.323 0.444 -15.701 1.00 83.56 183 SER A O 1
ATOM 1433 N N . ASN A 1 184 ? -7.198 1.894 -14.419 1.00 77.44 184 ASN A N 1
ATOM 1434 C CA . ASN A 1 184 ? -8.328 2.140 -13.517 1.00 77.44 184 ASN A CA 1
ATOM 1435 C C . ASN A 1 184 ? -9.563 2.661 -14.280 1.00 77.44 184 ASN A C 1
ATOM 1437 O O . ASN A 1 184 ? -10.691 2.269 -13.981 1.00 77.44 184 ASN A O 1
ATOM 1441 N N . ASN A 1 185 ? -9.355 3.453 -15.338 1.00 68.00 185 ASN A N 1
ATOM 1442 C CA . ASN A 1 185 ? -10.439 3.944 -16.196 1.00 68.00 185 ASN A CA 1
ATOM 1443 C C . ASN A 1 185 ? -11.083 2.841 -17.058 1.00 68.00 185 ASN A C 1
ATOM 1445 O O . ASN A 1 185 ? -12.206 3.020 -17.519 1.00 68.00 185 ASN A O 1
ATOM 1449 N N . LEU A 1 186 ? -10.404 1.709 -17.281 1.00 59.41 186 LEU A N 1
ATOM 1450 C CA . LEU A 1 186 ? -10.967 0.560 -18.004 1.00 59.41 186 LEU A CA 1
ATOM 1451 C C . LEU A 1 186 ? -11.980 -0.221 -17.156 1.00 59.41 186 LEU A C 1
ATOM 1453 O O . LEU A 1 186 ? -12.853 -0.869 -17.719 1.00 59.41 186 LEU A O 1
ATOM 1457 N N . PHE A 1 187 ? -11.875 -0.154 -15.825 1.00 55.25 187 PHE A N 1
ATOM 1458 C CA . PHE A 1 187 ? -12.757 -0.856 -14.880 1.00 55.25 187 PHE A CA 1
ATOM 1459 C C . PHE A 1 187 ? -13.877 0.031 -14.314 1.00 55.25 187 PHE A C 1
ATOM 1461 O O . PHE A 1 187 ? -14.578 -0.373 -13.393 1.00 55.25 187 PHE A O 1
ATOM 1468 N N . SER A 1 188 ? -14.020 1.254 -14.836 1.00 51.59 188 SER A N 1
ATOM 1469 C CA . SER A 1 188 ? -15.024 2.240 -14.404 1.00 51.59 188 SER A CA 1
ATOM 1470 C C . SER A 1 188 ? -16.257 2.296 -15.328 1.00 51.59 188 SER A C 1
ATOM 1472 O O . SER A 1 188 ? -17.002 3.275 -15.287 1.00 51.59 188 SER A O 1
ATOM 1474 N N . LEU A 1 189 ? -16.446 1.275 -16.174 1.00 35.22 189 LEU A N 1
ATOM 1475 C CA . LEU A 1 189 ? -17.595 1.059 -17.066 1.00 35.22 189 LEU A CA 1
ATOM 1476 C C . LEU A 1 189 ? -18.389 -0.162 -16.598 1.00 35.22 189 LEU A C 1
ATOM 1478 O O . LEU A 1 189 ? -19.631 -0.119 -16.722 1.00 35.22 189 LEU A O 1
#

Foldseek 3Di:
DQWDFDADPVGFTATFGDFPPDVCVVVDDPVVVVVVVVVVVVVVVVVVVCVVDPDSPVVVLLVLLQVLQVVVVVVPDPFHSVLLVCVVVPVPPDRDPQSVLSVLSSQLVVVLVVCVVPDPDALQSVLSSQQSSPPPHDDDPPSPRSDDDPAWDADCDPDSRGGPHTYDGPVSVVVRRVSVRVVSVVVPD

pLDDT: mean 89.53, std 10.34, range [35.22, 98.06]

Sequence (189 aa):
MIGKKVQQPNGFKAFILAPFPNKGLFDHPPDIIKKDTQASRLLGKLDGITQLLPDVNFFISMYVCKDAAASSQIEGTKATMIDALEADVKIESGLPADVDDILHYISALNYGMKRLREFPLSLRFMREIHKELMAKGRQTHFSDPGNFRKSQNWINGKGPADAEFVPPPVDAMHSALGEFEKSNNLFSL

Secondary structure (DSSP, 8-state):
--EEEEE-TTS-EEEEEPPSSPTTTT---HHHHHHHHHHHHHHHHHHHHHTT-S-HHHHHHHHHHHHHHHHHHHTT----HHHHHHHHTT--SS--TTHHHHHHHHHHHHHHHHHTTTS-SSHHHHHHHHHHHTSSS---TT--TT---SS---BSSSSTTT-SB-PPPHHHHHHHHHHHHHHHGGG--

Radius of gyration: 20.31 Å; chains: 1; bounding box: 54×36×54 Å